Protein AF-A0A843EBS4-F1 (afdb_monomer_lite)

Sequence (281 aa):
MDRRIERSIDNTRERIDNTKERLDSRIDNTKERIDNTRERIDSRLDFEINPRERFNEIKNNSATYEYFERLKKDRTFFNNDEPFTKRLNNVSKDLNLNVSFSNKTTVSEETAQAIVLASGNLGLIYFTDWSNRMTYEQIEDAFPGLLNGLTHHEGIGFVMVKSEIYDTIVFSDDDVLYLDSEEYYGNHFLEKYGENIINKLKRTDSFDHIPDILVNSEYDIENDEVYAFEELIGSHGGAGGNQQYPFILYPNDWNLDEEIFGAENVYKFFMGEMEKSWNRK

Foldseek 3Di:
DDPVVVVVVVVVVVVVVVVVVVVVVVVVVVVVVVVVVVVLVVVVVVCPDDVLNVVVVQCPDPVNVVVLVVVLVDLVQPLFLDQNQVVSQVSCVVVVHPDHDDLDQPDAPVPWDWDWDFAFQKIFIATPSDPAQDAPNNCCSNGGCPLNVQQQDLFFLWKWAAHSRLGIWIGHNSKIASLVVRDIDPDPSCVQLDPCVSVVVVVLVPDRDGGRMMTGTDEDPVVLDHRGPDPDPDGDDHTTGPVRDDDDDDDPPADDPDDDDDPVSVVVRVVVRVVVVVVVD

pLDDT: mean 80.66, std 16.11, range [31.64, 98.5]

Structure (mmCIF, N/CA/C/O backbone):
data_AF-A0A843EBS4-F1
#
_entry.id   AF-A0A843EBS4-F1
#
loop_
_atom_site.group_PDB
_atom_site.id
_atom_site.type_symbol
_atom_site.label_atom_id
_atom_site.label_alt_id
_atom_site.label_comp_id
_atom_site.label_asym_id
_atom_site.label_entity_id
_atom_site.label_seq_id
_atom_site.pdbx_PDB_ins_code
_atom_site.Cartn_x
_atom_site.Cartn_y
_atom_site.Cartn_z
_atom_site.occupancy
_atom_site.B_iso_or_equiv
_atom_site.auth_seq_id
_atom_site.auth_comp_id
_atom_site.auth_asym_id
_atom_site.auth_atom_id
_atom_site.pdbx_PDB_model_num
ATOM 1 N N . MET A 1 1 ? 23.531 -67.223 24.787 1.00 56.91 1 MET A N 1
ATOM 2 C CA . MET A 1 1 ? 22.846 -66.118 24.089 1.00 56.91 1 MET A CA 1
ATOM 3 C C . MET A 1 1 ? 23.223 -64.842 24.826 1.00 56.91 1 MET A C 1
ATOM 5 O O . MET A 1 1 ? 23.246 -64.859 26.050 1.00 56.91 1 MET A O 1
ATOM 9 N N . ASP A 1 2 ? 23.746 -63.856 24.106 1.00 66.75 2 ASP A N 1
ATOM 10 C CA . ASP A 1 2 ? 24.675 -62.845 24.626 1.00 66.75 2 ASP A CA 1
ATOM 11 C C . ASP A 1 2 ? 23.933 -61.658 25.276 1.00 66.75 2 ASP A C 1
ATOM 13 O O . ASP A 1 2 ? 23.174 -60.965 24.600 1.00 66.75 2 ASP A O 1
ATOM 17 N N . ARG A 1 3 ? 24.159 -61.395 26.576 1.00 68.75 3 ARG A N 1
ATOM 18 C CA . ARG A 1 3 ? 23.486 -60.331 27.367 1.00 68.75 3 ARG A CA 1
ATOM 19 C C . ARG A 1 3 ? 23.620 -58.928 26.754 1.00 68.75 3 ARG A C 1
ATOM 21 O O . ARG A 1 3 ? 22.870 -58.019 27.106 1.00 68.75 3 ARG A O 1
ATOM 28 N N . ARG A 1 4 ? 24.592 -58.725 25.858 1.00 68.06 4 ARG A N 1
ATOM 29 C CA . ARG A 1 4 ? 24.751 -57.486 25.081 1.00 68.06 4 ARG A CA 1
ATOM 30 C C . ARG A 1 4 ? 23.663 -57.297 24.025 1.00 68.06 4 ARG A C 1
ATOM 32 O O . ARG A 1 4 ? 23.246 -56.164 23.805 1.00 68.06 4 ARG A O 1
ATOM 39 N N . ILE A 1 5 ? 23.203 -58.378 23.400 1.00 69.88 5 ILE A N 1
ATOM 40 C CA . ILE A 1 5 ? 22.160 -58.335 22.368 1.00 69.88 5 ILE A CA 1
ATOM 41 C C . ILE A 1 5 ? 20.808 -58.018 23.013 1.00 69.88 5 ILE A C 1
ATOM 43 O O . ILE A 1 5 ? 20.094 -57.155 22.514 1.00 69.88 5 ILE A O 1
ATOM 47 N N . GLU A 1 6 ? 20.501 -58.623 24.164 1.00 74.00 6 GLU A N 1
ATOM 48 C CA . GLU A 1 6 ? 19.266 -58.348 24.917 1.00 74.00 6 GLU A CA 1
ATOM 49 C C . GLU A 1 6 ? 19.168 -56.873 25.338 1.00 74.00 6 GLU A C 1
ATOM 51 O O . GLU A 1 6 ? 18.194 -56.210 24.995 1.00 74.00 6 GLU A O 1
ATOM 56 N N . ARG A 1 7 ? 20.227 -56.299 25.933 1.00 73.56 7 ARG A N 1
ATOM 57 C CA . ARG A 1 7 ? 20.255 -54.858 26.264 1.00 73.56 7 ARG A CA 1
ATOM 58 C C . ARG A 1 7 ? 20.106 -53.950 25.046 1.00 73.56 7 ARG A C 1
ATOM 60 O O . ARG A 1 7 ? 19.502 -52.888 25.140 1.00 73.56 7 ARG A O 1
ATOM 67 N N . SER A 1 8 ? 20.689 -54.332 23.911 1.00 72.81 8 SER A N 1
ATOM 68 C CA . SER A 1 8 ? 20.573 -53.548 22.680 1.00 72.81 8 SER A CA 1
ATOM 69 C C . SER A 1 8 ? 19.142 -53.549 22.143 1.00 72.81 8 SER A C 1
ATOM 71 O O . SER A 1 8 ? 18.689 -52.532 21.617 1.00 72.81 8 SER A O 1
ATOM 73 N N . ILE A 1 9 ? 18.433 -54.672 22.270 1.00 79.31 9 ILE A N 1
ATOM 74 C CA . ILE A 1 9 ? 17.027 -54.797 21.875 1.00 79.31 9 ILE A CA 1
ATOM 75 C C . ILE A 1 9 ? 16.139 -53.973 22.813 1.00 79.31 9 ILE A C 1
ATOM 77 O O . ILE A 1 9 ? 15.299 -53.221 22.321 1.00 79.31 9 ILE A O 1
ATOM 81 N N . ASP A 1 10 ? 16.365 -54.038 24.126 1.00 82.81 10 ASP A N 1
ATOM 82 C CA . ASP A 1 10 ? 15.578 -53.281 25.109 1.00 82.81 10 ASP A CA 1
ATOM 83 C C . ASP A 1 10 ? 15.746 -51.764 24.932 1.00 82.81 10 ASP A C 1
ATOM 85 O O . ASP A 1 10 ? 14.754 -51.047 24.820 1.00 82.81 10 ASP A O 1
ATOM 89 N N . ASN A 1 11 ? 16.980 -51.284 24.744 1.00 77.38 11 ASN A N 1
ATOM 90 C CA . ASN A 1 11 ? 17.245 -49.868 24.454 1.00 77.38 11 ASN A CA 1
ATOM 91 C C . ASN A 1 11 ? 16.600 -49.404 23.136 1.00 77.38 11 ASN A C 1
ATOM 93 O O . ASN A 1 11 ? 16.239 -48.237 22.979 1.00 77.38 11 ASN A O 1
ATOM 97 N N . THR A 1 12 ? 16.492 -50.299 22.150 1.00 80.31 12 THR A N 1
ATOM 98 C CA . THR A 1 12 ? 15.855 -49.979 20.865 1.00 80.31 12 THR A CA 1
ATOM 99 C C . THR A 1 12 ? 14.339 -49.891 21.020 1.00 80.31 12 THR A C 1
ATOM 101 O O . THR A 1 12 ? 13.730 -48.988 20.452 1.00 80.31 12 THR A O 1
ATOM 104 N N . ARG A 1 13 ? 13.730 -50.776 21.819 1.00 82.62 13 ARG A N 1
ATOM 105 C CA . ARG A 1 13 ? 12.297 -50.726 22.144 1.00 82.62 13 ARG A CA 1
ATOM 106 C C . ARG A 1 13 ? 11.940 -49.449 22.893 1.00 82.62 13 ARG A C 1
ATOM 108 O O . ARG A 1 13 ? 11.065 -48.725 22.441 1.00 82.62 13 ARG A O 1
ATOM 115 N N . GLU A 1 14 ? 12.712 -49.103 23.919 1.00 83.94 14 GLU A N 1
ATOM 116 C CA . GLU A 1 14 ? 12.513 -47.872 24.690 1.00 83.94 14 GLU A CA 1
ATOM 117 C C . GLU A 1 14 ? 12.596 -46.616 23.803 1.00 83.94 14 GLU A C 1
ATOM 119 O O . GLU A 1 14 ? 11.806 -45.683 23.940 1.00 83.94 14 GLU A O 1
ATOM 124 N N . ARG A 1 15 ? 13.514 -46.584 22.827 1.00 77.06 15 ARG A N 1
ATOM 125 C CA . ARG A 1 15 ? 13.592 -45.484 21.850 1.00 77.06 15 ARG A CA 1
ATOM 126 C C . ARG A 1 15 ? 12.377 -45.416 20.929 1.00 77.06 15 ARG A C 1
ATOM 128 O O . ARG A 1 15 ? 11.939 -44.315 20.598 1.00 77.06 15 ARG A O 1
ATOM 135 N N . ILE A 1 16 ? 11.858 -46.561 20.493 1.00 81.69 16 ILE A N 1
ATOM 136 C CA . ILE A 1 16 ? 10.665 -46.627 19.642 1.00 81.69 16 ILE A CA 1
ATOM 137 C C . ILE A 1 16 ? 9.438 -46.147 20.419 1.00 81.69 16 ILE A C 1
ATOM 139 O O . ILE A 1 16 ? 8.678 -45.342 19.886 1.00 81.69 16 ILE A O 1
ATOM 143 N N . ASP A 1 17 ? 9.285 -46.572 21.671 1.00 84.56 17 ASP A N 1
ATOM 144 C CA . ASP A 1 17 ? 8.152 -46.194 22.519 1.00 84.56 17 ASP A CA 1
ATOM 145 C C . ASP A 1 17 ? 8.169 -44.688 22.824 1.00 84.56 17 ASP A C 1
ATOM 147 O O . ASP A 1 17 ? 7.191 -43.996 22.551 1.00 84.56 17 ASP A O 1
ATOM 151 N N . ASN A 1 18 ? 9.330 -44.133 23.193 1.00 77.75 18 ASN A N 1
ATOM 152 C CA . ASN A 1 18 ? 9.505 -42.683 23.353 1.00 77.75 18 ASN A CA 1
ATOM 153 C C . ASN A 1 18 ? 9.218 -41.892 22.062 1.00 77.75 18 ASN A C 1
ATOM 155 O O . ASN A 1 18 ? 8.765 -40.748 22.098 1.00 77.75 18 ASN A O 1
ATOM 159 N N . THR A 1 19 ? 9.520 -42.470 20.895 1.00 76.44 19 THR A N 1
ATOM 160 C CA . THR A 1 19 ? 9.252 -41.818 19.604 1.00 76.44 19 THR A CA 1
ATOM 161 C C . THR A 1 19 ? 7.760 -41.829 19.284 1.00 76.44 19 THR A C 1
ATOM 163 O O . THR A 1 19 ? 7.250 -40.834 18.771 1.00 76.44 19 THR A O 1
ATOM 166 N N . LYS A 1 20 ? 7.053 -42.915 19.618 1.00 79.19 20 LYS A N 1
ATOM 167 C CA . LYS A 1 20 ? 5.596 -43.007 19.480 1.00 79.19 20 LYS A CA 1
ATOM 168 C C . LYS A 1 20 ? 4.883 -42.015 20.391 1.00 79.19 20 LYS A C 1
ATOM 170 O O . LYS A 1 20 ? 4.102 -41.230 19.881 1.00 79.19 20 LYS A O 1
ATOM 175 N N . GLU A 1 21 ? 5.250 -41.930 21.669 1.00 78.50 21 GLU A N 1
ATOM 176 C CA . GLU A 1 21 ? 4.658 -40.953 22.599 1.00 78.50 21 GLU A CA 1
ATOM 177 C C . GLU A 1 21 ? 4.842 -39.499 22.125 1.00 78.50 21 GLU A C 1
ATOM 179 O O . GLU A 1 21 ? 3.937 -38.665 22.219 1.00 78.50 21 GLU A O 1
ATOM 184 N N . ARG A 1 22 ? 6.001 -39.177 21.534 1.00 72.88 22 ARG A N 1
ATOM 185 C CA . ARG A 1 22 ? 6.250 -37.856 20.929 1.00 72.88 22 ARG A CA 1
ATOM 186 C C . ARG A 1 22 ? 5.421 -37.597 19.672 1.00 72.88 22 ARG A C 1
ATOM 188 O O . ARG A 1 22 ? 5.094 -36.448 19.388 1.00 72.88 22 ARG A O 1
ATOM 195 N N . LEU A 1 23 ? 5.134 -38.630 18.887 1.00 69.25 23 LEU A N 1
ATOM 196 C CA . LEU A 1 23 ? 4.276 -38.526 17.708 1.00 69.25 23 LEU A CA 1
ATOM 197 C C . LEU A 1 23 ? 2.809 -38.385 18.112 1.00 69.25 23 LEU A C 1
ATOM 199 O O . LEU A 1 23 ? 2.136 -37.508 17.582 1.00 69.25 23 LEU A O 1
ATOM 203 N N . ASP A 1 24 ? 2.355 -39.168 19.085 1.00 77.12 24 ASP A N 1
ATOM 204 C CA . ASP A 1 24 ? 0.984 -39.130 19.592 1.00 77.12 24 ASP A CA 1
ATOM 205 C C . ASP A 1 24 ? 0.680 -37.771 20.235 1.00 77.12 24 ASP A C 1
ATOM 207 O O . ASP A 1 24 ? -0.281 -37.116 19.848 1.00 77.12 24 ASP A O 1
ATOM 211 N N . SER A 1 25 ? 1.579 -37.246 21.074 1.00 67.44 25 SER A N 1
ATOM 212 C CA . SER A 1 25 ? 1.432 -35.891 21.639 1.00 67.44 25 SER A CA 1
ATOM 213 C C . SER A 1 25 ? 1.440 -34.778 20.580 1.00 67.44 25 SER A C 1
ATOM 215 O O . SER A 1 25 ? 0.723 -33.788 20.707 1.00 67.44 25 SER A O 1
ATOM 217 N N . ARG A 1 26 ? 2.212 -34.924 19.492 1.00 62.19 26 ARG A N 1
ATOM 218 C CA . ARG A 1 26 ? 2.166 -33.990 18.351 1.00 62.19 26 ARG A CA 1
ATOM 219 C C . ARG A 1 26 ? 0.851 -34.076 17.585 1.00 62.19 26 ARG A C 1
ATOM 221 O O . ARG A 1 26 ? 0.344 -33.042 17.151 1.00 62.19 26 ARG A O 1
ATOM 228 N N . ILE A 1 27 ? 0.317 -35.279 17.398 1.00 71.62 27 ILE A N 1
ATOM 229 C CA . ILE A 1 27 ? -0.972 -35.503 16.741 1.00 71.62 27 ILE A CA 1
ATOM 230 C C . ILE A 1 27 ? -2.096 -34.921 17.595 1.00 71.62 27 ILE A C 1
ATOM 232 O O . ILE A 1 27 ? -2.946 -34.227 17.044 1.00 71.62 27 ILE A O 1
ATOM 236 N N . ASP A 1 28 ? -2.071 -35.127 18.908 1.00 67.44 28 ASP A N 1
ATOM 237 C CA . ASP A 1 28 ? -3.087 -34.603 19.821 1.00 67.44 28 ASP A CA 1
ATOM 238 C C . ASP A 1 28 ? -3.056 -33.073 19.875 1.00 67.44 28 ASP A C 1
ATOM 240 O O . ASP A 1 28 ? -4.093 -32.451 19.670 1.00 67.44 28 ASP A O 1
ATOM 244 N N . ASN A 1 29 ? -1.875 -32.451 19.964 1.00 55.53 29 ASN A N 1
ATOM 245 C CA . ASN A 1 29 ? -1.748 -30.989 19.871 1.00 55.53 29 ASN A CA 1
ATOM 246 C C . ASN A 1 29 ? -2.226 -30.438 18.515 1.00 55.53 29 ASN A C 1
ATOM 248 O O . ASN A 1 29 ? -2.750 -29.329 18.425 1.00 55.53 29 ASN A O 1
ATOM 252 N N . THR A 1 30 ? -2.023 -31.193 17.432 1.00 56.31 30 THR A N 1
ATOM 253 C CA . THR A 1 30 ? -2.486 -30.794 16.095 1.00 56.31 30 THR A CA 1
ATOM 254 C C . THR A 1 30 ? -4.001 -30.938 15.977 1.00 56.31 30 THR A C 1
ATOM 256 O O . THR A 1 30 ? -4.643 -30.062 15.407 1.00 56.31 30 THR A O 1
ATOM 259 N N . LYS A 1 31 ? -4.585 -32.001 16.540 1.00 60.06 31 LYS A N 1
ATOM 260 C CA . LYS A 1 31 ? -6.038 -32.195 16.603 1.00 60.06 31 LYS A CA 1
ATOM 261 C C . LYS A 1 31 ? -6.700 -31.133 17.463 1.00 60.06 31 LYS A C 1
ATOM 263 O O . LYS A 1 31 ? -7.634 -30.519 16.987 1.00 60.06 31 LYS A O 1
ATOM 268 N N . GLU A 1 32 ? -6.161 -30.838 18.641 1.00 58.47 32 GLU A N 1
ATOM 269 C CA . GLU A 1 32 ? -6.662 -29.771 19.512 1.00 58.47 32 GLU A CA 1
ATOM 270 C C . GLU A 1 32 ? -6.619 -28.412 18.802 1.00 58.47 32 GLU A C 1
ATOM 272 O O . GLU A 1 32 ? -7.581 -27.651 18.848 1.00 58.47 32 GLU A O 1
ATOM 277 N N . ARG A 1 33 ? -5.544 -28.117 18.059 1.00 51.97 33 ARG A N 1
ATOM 278 C CA . ARG A 1 33 ? -5.481 -26.924 17.201 1.00 51.97 33 ARG A CA 1
ATOM 279 C C . ARG A 1 33 ? -6.554 -26.931 16.116 1.00 51.97 33 ARG A C 1
ATOM 281 O O . ARG A 1 33 ? -7.217 -25.919 15.945 1.00 51.97 33 ARG A O 1
ATOM 288 N N . ILE A 1 34 ? -6.739 -28.046 15.410 1.00 49.91 34 ILE A N 1
ATOM 289 C CA . ILE A 1 34 ? -7.747 -28.179 14.348 1.00 49.91 34 ILE A CA 1
ATOM 290 C C . ILE A 1 34 ? -9.167 -28.073 14.906 1.00 49.91 34 ILE A C 1
ATOM 292 O O . ILE A 1 34 ? -10.000 -27.422 14.286 1.00 49.91 34 ILE A O 1
ATOM 296 N N . ASP A 1 35 ? -9.445 -28.686 16.052 1.00 50.62 35 ASP A N 1
ATOM 297 C CA . ASP A 1 35 ? -10.754 -28.676 16.698 1.00 50.62 35 ASP A CA 1
ATOM 298 C C . ASP A 1 35 ? -11.066 -27.273 17.235 1.00 50.62 35 ASP A C 1
ATOM 300 O O . ASP A 1 35 ? -12.142 -26.753 16.962 1.00 50.62 35 ASP A O 1
ATOM 304 N N . ASN A 1 36 ? -10.084 -26.581 17.826 1.00 48.03 36 ASN A N 1
ATOM 305 C CA . ASN A 1 36 ? -10.209 -25.165 18.184 1.00 48.03 36 ASN A CA 1
ATOM 306 C C . ASN A 1 36 ? -10.415 -24.268 16.951 1.00 48.03 36 ASN A C 1
ATOM 308 O O . ASN A 1 36 ? -11.205 -23.326 16.992 1.00 48.03 36 ASN A O 1
ATOM 312 N N . THR A 1 37 ? -9.728 -24.534 15.835 1.00 42.97 37 THR A N 1
ATOM 313 C CA . THR A 1 37 ? -9.960 -23.816 14.572 1.00 42.97 37 THR A CA 1
ATOM 314 C C . THR A 1 37 ? -11.354 -24.110 14.014 1.00 42.97 37 THR A C 1
ATOM 316 O O . THR A 1 37 ? -12.010 -23.191 13.537 1.00 42.97 37 THR A O 1
ATOM 319 N N . ARG A 1 38 ? -11.841 -25.352 14.099 1.00 39.97 38 ARG A N 1
ATOM 320 C CA . ARG A 1 38 ? -13.182 -25.751 13.646 1.00 39.97 38 ARG A CA 1
ATOM 321 C C . ARG A 1 38 ? -14.287 -25.141 14.493 1.00 39.97 38 ARG A C 1
ATOM 323 O O . ARG A 1 38 ? -15.196 -24.569 13.915 1.00 39.97 38 ARG A O 1
ATOM 330 N N . GLU A 1 39 ? -14.182 -25.171 15.819 1.00 43.81 39 GLU A N 1
ATOM 331 C CA . GLU A 1 39 ? -15.142 -24.500 16.705 1.00 43.81 39 GLU A CA 1
ATOM 332 C C . GLU A 1 39 ? -15.164 -22.982 16.455 1.00 43.81 39 GLU A C 1
ATOM 334 O O . GLU A 1 39 ? -16.233 -22.370 16.414 1.00 43.81 39 GLU A O 1
ATOM 339 N N . ARG A 1 40 ? -13.998 -22.369 16.188 1.00 44.09 40 ARG A N 1
ATOM 340 C CA . ARG A 1 40 ? -13.914 -20.959 15.766 1.00 44.09 40 ARG A CA 1
ATOM 341 C C . ARG A 1 40 ? -14.590 -20.720 14.414 1.00 44.09 40 ARG A C 1
ATOM 343 O O . ARG A 1 40 ? -15.325 -19.745 14.292 1.00 44.09 40 ARG A O 1
ATOM 350 N N . ILE A 1 41 ? -14.388 -21.588 13.423 1.00 38.28 41 ILE A N 1
ATOM 351 C CA . ILE A 1 41 ?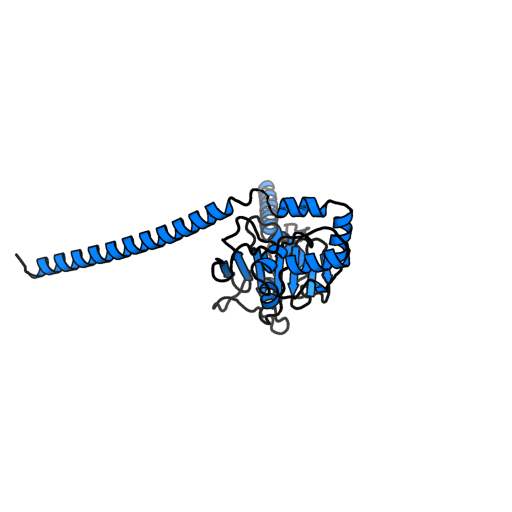 -15.037 -21.496 12.103 1.00 38.28 41 ILE A CA 1
ATOM 352 C C . ILE A 1 41 ? -16.557 -21.681 12.217 1.00 38.28 41 ILE A C 1
ATOM 354 O O . ILE A 1 41 ? -17.301 -20.877 11.662 1.00 38.28 41 ILE A O 1
ATOM 358 N N . ASP A 1 42 ? -17.021 -22.669 12.982 1.00 34.22 42 ASP A N 1
ATOM 359 C CA . ASP A 1 42 ? -18.447 -22.945 13.182 1.00 34.22 42 ASP A CA 1
ATOM 360 C C . ASP A 1 42 ? -19.145 -21.790 13.914 1.00 34.22 42 ASP A C 1
ATOM 362 O O . ASP A 1 42 ? -20.264 -21.429 13.561 1.00 34.22 42 ASP A O 1
ATOM 366 N N . SER A 1 43 ? -18.461 -21.118 14.849 1.00 39.25 43 SER A N 1
ATOM 367 C CA . SER A 1 43 ? -18.973 -19.890 15.482 1.00 39.25 43 SER A CA 1
ATOM 368 C C . SER A 1 43 ? -18.948 -18.648 14.571 1.00 39.25 43 SER A C 1
ATOM 370 O O . SER A 1 43 ? -19.657 -17.676 14.832 1.00 39.25 43 SER A O 1
ATOM 372 N N . ARG A 1 44 ? -18.146 -18.661 13.494 1.00 43.47 44 ARG A N 1
ATOM 373 C CA . ARG A 1 44 ? -18.049 -17.586 12.485 1.00 43.47 44 ARG A CA 1
ATOM 374 C C . ARG A 1 44 ? -19.026 -17.749 11.322 1.00 43.47 44 ARG A C 1
ATOM 376 O O . ARG A 1 44 ? -19.251 -16.782 10.597 1.00 43.47 44 ARG A O 1
ATOM 383 N N . LEU A 1 45 ? -19.634 -18.922 11.155 1.00 31.64 45 LEU A N 1
ATOM 384 C CA . LEU A 1 45 ? -20.678 -19.165 10.152 1.00 31.64 45 LEU A CA 1
ATOM 385 C C . LEU A 1 45 ? -21.998 -18.416 10.444 1.00 31.64 45 LEU A C 1
ATOM 387 O O . LEU A 1 45 ? -22.850 -18.352 9.566 1.00 31.64 45 LEU A O 1
ATOM 391 N N . ASP A 1 46 ? -22.128 -17.755 11.602 1.00 33.03 46 ASP A N 1
ATOM 392 C CA . ASP A 1 46 ? -23.236 -16.833 11.920 1.00 33.03 46 ASP A CA 1
ATOM 393 C C . ASP A 1 46 ? -23.140 -15.455 11.212 1.00 33.03 46 ASP A C 1
ATOM 395 O O . ASP A 1 46 ? -24.010 -14.597 11.385 1.00 33.03 46 ASP A O 1
ATOM 399 N N . PHE A 1 47 ? -22.121 -15.210 10.377 1.00 40.69 47 PHE A N 1
ATOM 400 C CA . PHE A 1 47 ? -22.053 -14.035 9.494 1.00 40.69 47 PHE A CA 1
ATOM 401 C C . PHE A 1 47 ? -22.782 -14.284 8.162 1.00 40.69 47 PHE A C 1
ATOM 403 O O . PHE A 1 47 ? -22.199 -14.182 7.086 1.00 40.69 47 PHE A O 1
ATOM 410 N N . GLU A 1 48 ? -24.085 -14.567 8.212 1.00 32.94 48 GLU A N 1
ATOM 411 C CA . GLU A 1 48 ? -24.924 -14.734 7.008 1.00 32.94 48 GLU A CA 1
ATOM 412 C C . GLU A 1 48 ? -25.240 -13.408 6.272 1.00 32.94 48 GLU A C 1
ATOM 414 O O . GLU A 1 48 ? -26.058 -13.369 5.357 1.00 32.94 48 GLU A O 1
ATOM 419 N N . ILE A 1 49 ? -24.563 -12.309 6.623 1.00 36.56 49 ILE A N 1
ATOM 420 C CA . ILE A 1 49 ? -24.487 -11.086 5.814 1.00 36.56 49 ILE A CA 1
ATOM 421 C C . ILE A 1 49 ? -23.043 -10.601 5.880 1.00 36.56 49 ILE A C 1
ATOM 423 O O . ILE A 1 49 ? -22.559 -10.239 6.956 1.00 36.56 49 ILE A O 1
ATOM 427 N N . ASN A 1 50 ? -22.361 -10.576 4.734 1.00 48.28 50 ASN A N 1
ATOM 428 C CA . ASN A 1 50 ? -21.027 -10.006 4.620 1.00 48.28 50 ASN A CA 1
ATOM 429 C C . ASN A 1 50 ? -21.092 -8.547 5.116 1.00 48.28 50 ASN A C 1
ATOM 431 O O . ASN A 1 50 ? -21.818 -7.746 4.518 1.00 48.28 50 ASN A O 1
ATOM 435 N N . PRO A 1 51 ? -20.373 -8.164 6.191 1.00 52.44 51 PRO A N 1
ATOM 436 C CA . PRO A 1 51 ? -20.374 -6.789 6.686 1.00 52.44 51 PRO A CA 1
ATOM 437 C C . PRO A 1 51 ? -20.109 -5.779 5.567 1.00 52.44 51 PRO A C 1
ATOM 439 O O . PRO A 1 51 ? -20.719 -4.716 5.556 1.00 52.44 51 PRO A O 1
ATOM 442 N N . ARG A 1 52 ? -19.297 -6.172 4.577 1.00 50.50 52 ARG A N 1
ATOM 443 C CA . ARG A 1 52 ? -18.993 -5.431 3.352 1.00 50.50 52 ARG A CA 1
ATOM 444 C C . ARG A 1 52 ? -20.220 -5.155 2.477 1.00 50.50 52 ARG A C 1
ATOM 446 O O . ARG A 1 52 ? -20.394 -4.041 1.999 1.00 50.50 52 ARG A O 1
ATOM 453 N N . GLU A 1 53 ? -21.096 -6.140 2.281 1.00 51.00 53 GLU A N 1
ATOM 454 C CA . GLU A 1 53 ? -22.325 -5.986 1.485 1.00 51.00 53 GLU A CA 1
ATOM 455 C C . GLU A 1 53 ? -23.302 -5.036 2.171 1.00 51.00 53 GLU A C 1
ATOM 457 O O . GLU A 1 53 ? -23.788 -4.093 1.549 1.00 51.00 53 GLU A O 1
ATOM 462 N N . ARG A 1 54 ? -23.497 -5.202 3.483 1.00 55.22 54 ARG A N 1
ATOM 463 C CA . ARG A 1 54 ? -24.327 -4.288 4.277 1.00 55.22 54 ARG A CA 1
ATOM 464 C C . ARG A 1 54 ? -23.752 -2.869 4.300 1.00 55.22 54 ARG A C 1
ATOM 466 O O . ARG A 1 54 ? -24.506 -1.901 4.254 1.00 55.22 54 ARG A O 1
ATOM 473 N N . PHE A 1 55 ? -22.428 -2.730 4.357 1.00 58.97 55 PHE A N 1
ATOM 474 C CA . PHE A 1 55 ? -21.758 -1.430 4.306 1.00 58.97 55 PHE A CA 1
ATOM 475 C C . PHE A 1 55 ? -21.951 -0.746 2.947 1.00 58.97 55 PHE A C 1
ATOM 477 O O . PHE A 1 55 ? -22.283 0.438 2.891 1.00 58.97 55 PHE A O 1
ATOM 484 N N . ASN A 1 56 ? -21.832 -1.501 1.855 1.00 58.38 56 ASN A N 1
ATOM 485 C CA . ASN A 1 56 ? -22.060 -1.007 0.498 1.00 58.38 56 ASN A CA 1
ATOM 486 C C . ASN A 1 56 ? -23.524 -0.610 0.254 1.00 58.38 56 ASN A C 1
ATOM 488 O O . ASN A 1 56 ? -23.785 0.423 -0.363 1.00 58.38 56 ASN A O 1
ATOM 492 N N . GLU A 1 57 ? -24.488 -1.363 0.788 1.00 58.84 57 GLU A N 1
ATOM 493 C CA . GLU A 1 57 ? -25.903 -0.972 0.770 1.00 58.84 57 GLU A CA 1
ATOM 494 C C . GLU A 1 57 ? -26.144 0.356 1.502 1.00 58.84 57 GLU A C 1
ATOM 496 O O . GLU A 1 57 ? -26.870 1.218 1.002 1.00 58.84 57 GLU A O 1
ATOM 501 N N . ILE A 1 58 ? -25.496 0.559 2.655 1.00 62.66 58 ILE A N 1
ATOM 502 C CA . ILE A 1 58 ? -25.578 1.813 3.416 1.00 62.66 58 ILE A CA 1
ATOM 503 C C . ILE A 1 58 ? -24.923 2.963 2.635 1.00 62.66 58 ILE A C 1
ATOM 505 O O . ILE A 1 58 ? -25.512 4.041 2.543 1.00 62.66 58 ILE A O 1
ATOM 509 N N . LYS A 1 59 ? -23.748 2.749 2.031 1.00 62.03 59 LYS A N 1
ATOM 510 C CA . LYS A 1 59 ? -22.996 3.756 1.256 1.00 62.03 59 LYS A CA 1
ATOM 511 C C . LYS A 1 59 ? -23.768 4.290 0.048 1.00 62.03 59 LYS A C 1
ATOM 513 O O . LYS A 1 59 ? -23.664 5.472 -0.263 1.00 62.03 59 LYS A O 1
ATOM 518 N N . ASN A 1 60 ? -24.576 3.449 -0.595 1.00 61.84 60 ASN A N 1
ATOM 519 C CA . ASN A 1 60 ? -25.295 3.801 -1.822 1.00 61.84 60 ASN A CA 1
ATOM 520 C C . ASN A 1 60 ? -26.596 4.598 -1.604 1.00 61.84 60 ASN A C 1
ATOM 522 O O . ASN A 1 60 ? -27.225 5.025 -2.574 1.00 61.84 60 ASN A O 1
ATOM 526 N N . ASN A 1 61 ? -27.020 4.830 -0.359 1.00 69.50 61 ASN A N 1
ATOM 527 C CA . ASN A 1 61 ? -28.125 5.744 -0.067 1.00 69.50 61 ASN A CA 1
ATOM 528 C C . ASN A 1 61 ? -27.629 7.204 -0.115 1.00 69.50 61 ASN A C 1
ATOM 530 O O . ASN A 1 61 ? -26.586 7.535 0.437 1.00 69.50 61 ASN A O 1
ATOM 534 N N . SER A 1 62 ? -28.371 8.096 -0.782 1.00 63.91 62 SER A N 1
ATOM 535 C CA . SER A 1 62 ? -27.941 9.474 -1.069 1.00 63.91 62 SER A CA 1
ATOM 536 C C . SER A 1 62 ? -27.572 10.292 0.173 1.00 63.91 62 SER A C 1
ATOM 538 O O . SER A 1 62 ? -26.643 11.092 0.119 1.00 63.91 62 SER A O 1
ATOM 540 N N . ALA A 1 63 ? -28.272 10.091 1.294 1.00 64.62 63 ALA A N 1
ATOM 541 C CA . ALA A 1 63 ? -27.970 10.792 2.544 1.00 64.62 63 ALA A CA 1
ATOM 542 C C . ALA A 1 63 ? -26.656 10.300 3.179 1.00 64.62 63 ALA A C 1
ATOM 544 O O . ALA A 1 63 ? -25.917 11.077 3.780 1.00 64.62 63 ALA A O 1
ATOM 545 N N . THR A 1 64 ? -26.346 9.015 3.024 1.00 65.94 64 THR A N 1
ATOM 546 C CA . THR A 1 64 ? -25.104 8.396 3.499 1.00 65.94 64 THR A CA 1
ATOM 547 C C . THR A 1 64 ? -23.943 8.580 2.525 1.00 65.94 64 THR A C 1
ATOM 549 O O . THR A 1 64 ? -22.796 8.615 2.954 1.00 65.94 64 THR A O 1
ATOM 552 N N . TYR A 1 65 ? -24.203 8.785 1.236 1.00 68.94 65 TYR A N 1
ATOM 553 C CA . TYR A 1 65 ? -23.170 9.156 0.271 1.00 68.94 65 TYR A CA 1
ATOM 554 C C . TYR A 1 65 ? -22.533 10.510 0.624 1.00 68.94 65 TYR A C 1
ATOM 556 O O . TYR A 1 65 ? -21.318 10.597 0.774 1.00 68.94 65 TYR A O 1
ATOM 564 N N . GLU A 1 66 ? -23.342 11.556 0.854 1.00 68.19 66 GLU A N 1
ATOM 565 C CA . GLU A 1 66 ? -22.829 12.871 1.283 1.00 68.19 66 GLU A CA 1
ATOM 566 C C . GLU A 1 66 ? -22.066 12.801 2.614 1.00 68.19 66 GLU A C 1
ATOM 568 O O . GLU A 1 66 ? -21.120 13.557 2.841 1.00 68.19 66 GLU A O 1
ATOM 573 N N . TYR A 1 67 ? -22.465 11.878 3.487 1.00 72.25 67 TYR A N 1
ATOM 574 C CA . TYR A 1 67 ? -21.767 11.576 4.729 1.00 72.25 67 TYR A CA 1
ATOM 575 C C . TYR A 1 67 ? -20.366 11.002 4.482 1.00 72.25 67 TYR A C 1
ATOM 577 O O . TYR A 1 67 ? -19.392 11.545 5.005 1.00 72.25 67 TYR A O 1
ATOM 585 N N . PHE A 1 68 ? -20.237 9.962 3.653 1.00 74.56 68 PHE A N 1
ATOM 586 C CA . PHE A 1 68 ? -18.936 9.365 3.337 1.00 74.56 68 PHE A CA 1
ATOM 587 C C . PHE A 1 68 ? -18.023 10.330 2.572 1.00 74.56 68 PHE A C 1
ATOM 589 O O . PHE A 1 68 ? -16.828 10.384 2.846 1.00 74.56 68 PHE A O 1
ATOM 596 N N . GLU A 1 69 ? -18.575 11.170 1.696 1.00 75.19 69 GLU A N 1
ATOM 597 C CA . GLU A 1 69 ? -17.810 12.218 1.009 1.00 75.19 69 GLU A CA 1
ATOM 598 C C . GLU A 1 69 ? -17.284 13.305 1.958 1.00 75.19 69 GLU A C 1
ATOM 600 O O . GLU A 1 69 ? -16.233 13.899 1.710 1.00 75.19 69 GLU A O 1
ATOM 605 N N . ARG A 1 70 ? -17.986 13.579 3.065 1.00 73.50 70 ARG A N 1
ATOM 606 C CA . ARG A 1 70 ? -17.470 14.452 4.130 1.00 73.50 70 ARG A CA 1
ATOM 607 C C . ARG A 1 70 ? -16.410 13.752 4.970 1.00 73.50 70 ARG A C 1
ATOM 609 O O . ARG A 1 70 ? -15.388 14.372 5.239 1.00 73.50 70 ARG A O 1
ATOM 616 N N . LEU A 1 71 ? -16.617 12.482 5.326 1.00 75.38 71 LEU A N 1
ATOM 617 C CA . LEU A 1 71 ? -15.627 11.676 6.051 1.00 75.38 71 LEU A CA 1
ATOM 618 C C . LEU A 1 71 ? -14.301 11.563 5.296 1.00 75.38 71 LEU A C 1
ATOM 620 O O . LEU A 1 71 ? -13.249 11.701 5.907 1.00 75.38 71 LEU A O 1
ATOM 624 N N . LYS A 1 72 ? -14.339 11.392 3.968 1.00 74.69 72 LYS A N 1
ATOM 625 C CA . LYS A 1 72 ? -13.146 11.411 3.101 1.00 74.69 72 LYS A CA 1
ATOM 626 C C . LYS A 1 72 ? -12.286 12.665 3.265 1.00 74.69 72 LYS A C 1
ATOM 628 O O . LYS A 1 72 ? -11.074 12.604 3.082 1.00 74.69 72 LYS A O 1
ATOM 633 N N . LYS A 1 73 ? -12.916 13.788 3.619 1.00 71.94 73 LYS A N 1
ATOM 634 C CA . LYS A 1 73 ? -12.280 15.103 3.774 1.00 71.94 73 LYS A CA 1
ATOM 635 C C . LYS A 1 73 ? -11.918 15.430 5.222 1.00 71.94 73 LYS A C 1
ATOM 637 O O . LYS A 1 73 ? -11.193 16.399 5.449 1.00 71.94 73 LYS A O 1
ATOM 642 N N . ASP A 1 74 ? -12.433 14.671 6.187 1.00 70.25 74 ASP A N 1
ATOM 643 C CA . ASP A 1 74 ? -12.172 14.884 7.606 1.00 70.25 74 ASP A CA 1
ATOM 644 C C . ASP A 1 74 ? -10.919 14.119 8.042 1.00 70.25 74 ASP A C 1
ATOM 646 O O . ASP A 1 74 ? -10.909 12.897 8.177 1.00 70.25 74 ASP A O 1
ATOM 650 N N . ARG A 1 75 ? -9.845 14.878 8.272 1.00 61.91 75 ARG A N 1
ATOM 651 C CA . ARG A 1 75 ? -8.517 14.364 8.629 1.00 61.91 75 ARG A CA 1
ATOM 652 C C . ARG A 1 75 ? -8.446 13.798 10.046 1.00 61.91 75 ARG A C 1
ATOM 654 O O . ARG A 1 75 ? -7.486 13.113 10.365 1.00 61.91 75 ARG A O 1
ATOM 661 N N . THR A 1 76 ? -9.436 14.077 10.894 1.00 64.44 76 THR A N 1
ATOM 662 C CA . THR A 1 76 ? -9.421 13.665 12.310 1.00 64.44 76 THR A CA 1
ATOM 663 C C . THR A 1 76 ? -9.699 12.174 12.520 1.00 64.44 76 THR A C 1
ATOM 665 O O . THR A 1 76 ? -9.659 11.690 13.652 1.00 64.44 76 THR A O 1
ATOM 668 N N . PHE A 1 77 ? -9.989 11.438 11.441 1.00 64.19 77 PHE A N 1
ATOM 669 C CA . PHE A 1 77 ? -10.249 10.003 11.499 1.00 64.19 77 PHE A CA 1
ATOM 670 C C . PHE A 1 77 ? -8.998 9.151 11.609 1.00 64.19 77 PHE A C 1
ATOM 672 O O . PHE A 1 77 ? -9.066 8.082 12.214 1.00 64.19 77 PHE A O 1
ATOM 679 N N . PHE A 1 78 ? -7.883 9.599 11.046 1.00 74.88 78 PHE A N 1
ATOM 680 C CA . PHE A 1 78 ? -6.629 8.861 11.103 1.00 74.88 78 PHE A CA 1
ATOM 681 C C . PHE A 1 78 ? -5.898 9.165 12.417 1.00 74.88 78 PHE A C 1
ATOM 683 O O . PHE A 1 78 ? -6.158 10.186 13.052 1.00 74.88 78 PHE A O 1
ATOM 690 N N . ASN A 1 79 ? -5.034 8.244 12.847 1.00 68.75 79 ASN A N 1
ATOM 691 C CA . ASN A 1 79 ? -4.191 8.383 14.044 1.00 68.75 79 ASN A CA 1
ATOM 692 C C . ASN A 1 79 ? -4.983 8.550 15.344 1.00 68.75 79 ASN A C 1
ATOM 694 O O . ASN A 1 79 ? -4.824 9.494 16.117 1.00 68.75 79 ASN A O 1
ATOM 698 N N . ASN A 1 80 ? -5.887 7.600 15.569 1.00 75.31 80 ASN A N 1
ATOM 699 C CA . ASN A 1 80 ? -6.722 7.550 16.754 1.00 75.31 80 ASN A CA 1
ATOM 700 C C . ASN A 1 80 ? -6.830 6.099 17.230 1.00 75.31 80 ASN A C 1
ATOM 702 O O . ASN A 1 80 ? -7.126 5.209 16.440 1.00 75.31 80 ASN A O 1
ATOM 706 N N . ASP A 1 81 ? -6.611 5.887 18.525 1.00 81.31 81 ASP A N 1
ATOM 707 C CA . ASP A 1 81 ? -6.653 4.562 19.151 1.00 81.31 81 ASP A CA 1
ATOM 708 C C . ASP A 1 81 ? -8.088 4.126 19.512 1.00 81.31 81 ASP A C 1
ATOM 710 O O . ASP A 1 81 ? -8.306 3.070 20.103 1.00 81.31 81 ASP A O 1
ATOM 714 N N . GLU A 1 82 ? 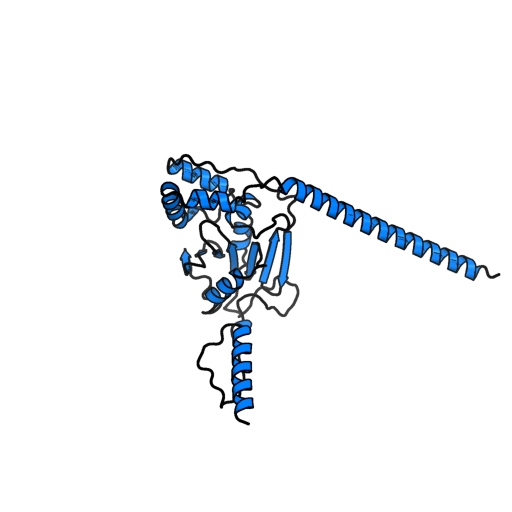-9.100 4.943 19.210 1.00 81.94 82 GLU A N 1
ATOM 715 C CA . GLU A 1 82 ? -10.500 4.567 19.361 1.00 81.94 82 GLU A CA 1
ATOM 716 C C . GLU A 1 82 ? -10.980 3.688 18.192 1.00 81.94 82 GLU A C 1
ATOM 718 O O . GLU A 1 82 ? -10.710 4.008 17.031 1.00 81.94 82 GLU A O 1
ATOM 723 N N . PRO A 1 83 ? -11.802 2.653 18.466 1.00 82.25 83 PRO A N 1
ATOM 724 C CA . PRO A 1 83 ? -12.410 1.826 17.427 1.00 82.25 83 PRO A CA 1
ATOM 725 C C . PRO A 1 83 ? -13.109 2.653 16.344 1.00 82.25 83 PRO A C 1
ATOM 727 O O . PRO A 1 83 ? -13.857 3.598 16.640 1.00 82.25 83 PRO A O 1
ATOM 730 N N . PHE A 1 84 ? -12.928 2.260 15.086 1.00 80.31 84 PHE A N 1
ATOM 731 C CA . PHE A 1 84 ? -13.484 2.950 13.928 1.00 80.31 84 PHE A CA 1
ATOM 732 C C . PHE A 1 84 ? -15.003 3.133 14.010 1.00 80.31 84 PHE A C 1
ATOM 734 O O . PHE A 1 84 ? -15.516 4.235 13.803 1.00 80.31 84 PHE A O 1
ATOM 741 N N . THR A 1 85 ? -15.734 2.095 14.413 1.00 76.88 85 THR A N 1
ATOM 742 C CA . THR A 1 85 ? -17.192 2.137 14.583 1.00 76.88 85 THR A CA 1
ATOM 743 C C . THR A 1 85 ? -17.616 3.179 15.627 1.00 76.88 85 THR A C 1
ATOM 745 O O . THR A 1 85 ? -18.636 3.862 15.467 1.00 76.88 85 THR A O 1
ATOM 748 N N . LYS A 1 86 ? -16.826 3.368 16.691 1.00 78.12 86 LYS A N 1
ATOM 749 C CA . LYS A 1 86 ? -17.088 4.404 17.699 1.00 78.12 86 LYS A CA 1
ATOM 750 C C . LYS A 1 86 ? -16.905 5.801 17.100 1.00 78.12 86 LYS A C 1
ATOM 752 O O . LYS A 1 86 ? -17.788 6.641 17.288 1.00 78.12 86 LYS A O 1
ATOM 757 N N . ARG A 1 87 ? -15.827 6.021 16.334 1.00 81.25 87 ARG A N 1
ATOM 758 C CA . ARG A 1 87 ? -15.592 7.276 15.596 1.00 81.25 87 ARG A CA 1
ATOM 759 C C . ARG A 1 87 ? -16.758 7.576 14.647 1.00 81.25 87 ARG A C 1
ATOM 761 O O . ARG A 1 87 ? -17.320 8.670 14.678 1.00 81.25 87 ARG A O 1
ATOM 768 N N . LEU A 1 88 ? -17.211 6.576 13.891 1.00 77.69 88 LEU A N 1
ATOM 769 C CA . LEU A 1 88 ? -18.303 6.725 12.926 1.00 77.69 88 LEU A CA 1
ATOM 770 C C . LEU A 1 88 ? -19.640 7.098 13.588 1.00 77.69 88 LEU A C 1
ATOM 772 O O . LEU A 1 88 ? -20.351 7.996 13.128 1.00 77.69 88 LEU A O 1
ATOM 776 N N . ASN A 1 89 ? -19.957 6.459 14.718 1.00 74.50 89 ASN A N 1
ATOM 777 C CA . ASN A 1 89 ? -21.147 6.765 15.512 1.00 74.50 89 ASN A CA 1
ATOM 778 C C . ASN A 1 89 ? -21.140 8.207 16.058 1.00 74.50 89 ASN A C 1
ATOM 780 O O . ASN A 1 89 ? -22.211 8.801 16.196 1.00 74.50 89 ASN A O 1
ATOM 784 N N . ASN A 1 90 ? -19.973 8.785 16.365 1.00 76.62 90 ASN A N 1
ATOM 785 C CA . ASN A 1 90 ? -19.874 10.184 16.795 1.00 76.62 90 ASN A CA 1
ATOM 786 C C . ASN A 1 90 ? -20.213 11.139 15.642 1.00 76.62 90 ASN A C 1
ATOM 788 O O . ASN A 1 90 ? -21.094 11.982 15.795 1.00 76.62 90 ASN A O 1
ATOM 792 N N . VAL A 1 91 ? -19.640 10.925 14.454 1.00 73.81 91 VAL A N 1
ATOM 793 C CA . VAL A 1 91 ? -19.946 11.759 13.275 1.00 73.81 91 VAL A CA 1
ATOM 794 C C . VAL A 1 91 ? -21.407 11.634 12.850 1.00 73.81 91 VAL A C 1
ATOM 796 O O . VAL A 1 91 ? -22.037 12.622 12.476 1.00 73.81 91 VAL A O 1
ATOM 799 N N . SER A 1 92 ? -21.984 10.429 12.929 1.00 70.75 92 SER A N 1
ATOM 800 C CA . SER A 1 92 ? -23.408 10.228 12.634 1.00 70.75 92 SER A CA 1
ATOM 801 C C . SER A 1 92 ? -24.297 11.084 13.543 1.00 70.75 92 SER A C 1
ATOM 803 O O . SER A 1 92 ? -25.278 11.659 13.073 1.00 70.75 92 SER A O 1
ATOM 805 N N . LYS A 1 93 ? -23.948 11.211 14.833 1.00 73.81 93 LYS A N 1
ATOM 806 C CA . LYS A 1 93 ? -24.671 12.079 15.776 1.00 73.81 93 LYS A CA 1
ATOM 807 C C . LYS A 1 93 ? -24.504 13.554 15.432 1.00 73.81 93 LYS A C 1
ATOM 809 O O . LYS A 1 93 ? -25.506 14.262 15.402 1.00 73.81 93 LYS A O 1
ATOM 814 N N . ASP A 1 94 ? -23.287 13.996 15.126 1.00 72.75 94 ASP A N 1
ATOM 815 C CA . ASP A 1 94 ? -23.011 15.397 14.776 1.00 72.75 94 ASP A CA 1
ATOM 816 C C . ASP A 1 94 ? -23.780 15.842 13.523 1.00 72.75 94 ASP A C 1
ATOM 818 O O . ASP A 1 94 ? -24.201 16.994 13.408 1.00 72.75 94 ASP A O 1
ATOM 822 N N . LEU A 1 95 ? -24.033 14.906 12.605 1.00 68.31 95 LEU A N 1
ATOM 823 C CA . LEU A 1 95 ? -24.806 15.132 11.384 1.00 68.31 95 LEU A CA 1
ATOM 824 C C . LEU A 1 95 ? -26.302 14.786 11.517 1.00 68.31 95 LEU A C 1
ATOM 826 O O . LEU A 1 95 ? -27.027 14.872 10.527 1.00 68.31 95 LEU A O 1
ATOM 830 N N . ASN A 1 96 ? -26.788 14.439 12.717 1.00 68.56 96 ASN A N 1
ATOM 831 C CA . ASN A 1 96 ? -28.174 14.021 12.987 1.00 68.56 96 ASN A CA 1
ATOM 832 C C . ASN A 1 96 ? -28.675 12.872 12.085 1.00 68.56 96 ASN A C 1
ATOM 834 O O . ASN A 1 96 ? -29.852 12.812 11.718 1.00 68.56 96 ASN A O 1
ATOM 838 N N . LEU A 1 97 ? -27.791 11.942 11.728 1.00 65.31 97 LEU A N 1
ATOM 839 C CA . LEU A 1 97 ? -28.132 10.761 10.943 1.00 65.31 97 LEU A CA 1
ATOM 840 C C . LEU A 1 97 ? -28.615 9.635 11.867 1.00 65.31 97 LEU A C 1
ATOM 842 O O . LEU A 1 97 ? -27.984 9.322 12.877 1.00 65.31 97 LEU A O 1
ATOM 846 N N . ASN A 1 98 ? -29.727 8.986 11.505 1.00 63.38 98 ASN A N 1
ATOM 847 C CA . ASN A 1 98 ? -30.278 7.845 12.244 1.00 63.38 98 ASN A CA 1
ATOM 848 C C . ASN A 1 98 ? -29.615 6.525 11.810 1.00 63.38 98 ASN A C 1
ATOM 850 O O . ASN A 1 98 ? -30.287 5.584 11.386 1.00 63.38 98 ASN A O 1
ATOM 854 N N . VAL A 1 99 ? -28.283 6.491 11.851 1.00 61.88 99 VAL A N 1
ATOM 855 C CA . VAL A 1 99 ? -27.479 5.310 11.535 1.00 61.88 99 VAL A CA 1
ATOM 856 C C . VAL A 1 99 ? -26.686 4.934 12.782 1.00 61.88 99 VAL A C 1
ATOM 858 O O . VAL A 1 99 ? -26.080 5.784 13.427 1.00 61.88 99 VAL A O 1
ATOM 861 N N . SER A 1 100 ? -26.729 3.657 13.156 1.00 58.06 100 SER A N 1
ATOM 862 C CA . SER A 1 100 ? -25.951 3.119 14.269 1.00 58.06 100 SER A CA 1
ATOM 863 C C . SER A 1 100 ? -25.180 1.904 13.787 1.00 58.06 100 SER A C 1
ATOM 865 O O . SER A 1 100 ? -25.760 0.966 13.235 1.00 58.06 100 SER A O 1
ATOM 867 N N . PHE A 1 101 ? -23.870 1.940 14.001 1.00 65.31 101 PHE A N 1
ATOM 868 C CA . PHE A 1 101 ? -22.963 0.853 13.671 1.00 65.31 101 PHE A CA 1
ATOM 869 C C . PHE A 1 101 ? -22.645 0.060 14.946 1.00 65.31 101 PHE A C 1
ATOM 871 O O . PHE A 1 101 ? -22.536 0.625 16.038 1.00 65.31 101 PHE A O 1
ATOM 878 N N . SER A 1 102 ? -22.573 -1.267 14.824 1.00 62.16 102 SER A N 1
ATOM 879 C CA . SER A 1 102 ? -22.420 -2.187 15.957 1.00 62.16 102 SER A CA 1
ATOM 880 C C . SER A 1 102 ? -20.983 -2.204 16.477 1.00 62.16 102 SER A C 1
ATOM 882 O O . SER A 1 102 ? -20.100 -2.682 15.780 1.00 62.16 102 SER A O 1
ATOM 884 N N . ASN A 1 103 ? -20.764 -1.810 17.735 1.00 59.09 103 ASN A N 1
ATOM 885 C CA . ASN A 1 103 ? -19.448 -1.827 18.403 1.00 59.09 103 ASN A CA 1
ATOM 886 C C . ASN A 1 103 ? -18.992 -3.233 18.859 1.00 59.09 103 ASN A C 1
ATOM 888 O O . ASN A 1 103 ? -18.261 -3.359 19.841 1.00 59.09 103 ASN A O 1
ATOM 892 N N . LYS A 1 104 ? -19.497 -4.313 18.255 1.00 56.31 104 LYS A N 1
ATOM 893 C CA . LYS A 1 104 ? -19.186 -5.668 18.727 1.00 56.31 104 LYS A CA 1
ATOM 894 C C . LYS A 1 104 ? -17.819 -6.087 18.184 1.00 56.31 104 LYS A C 1
ATOM 896 O O . LYS A 1 104 ? -17.720 -6.448 17.017 1.00 56.31 104 LYS A O 1
ATOM 901 N N . THR A 1 105 ? -16.800 -6.065 19.040 1.00 52.06 105 THR A N 1
ATOM 902 C CA . THR A 1 105 ? -15.462 -6.591 18.741 1.00 52.06 105 THR A CA 1
ATOM 903 C C . THR A 1 105 ? -15.570 -8.059 18.332 1.00 52.06 105 THR A C 1
ATOM 905 O O . THR A 1 105 ? -16.166 -8.870 19.045 1.00 52.06 105 THR A O 1
ATOM 908 N N . THR A 1 106 ? -15.058 -8.392 17.150 1.00 56.34 106 THR A N 1
ATOM 909 C CA . THR A 1 106 ? -15.259 -9.710 16.532 1.00 56.34 106 THR A CA 1
ATOM 910 C C . THR A 1 106 ? -14.331 -10.784 17.095 1.00 56.34 106 THR A C 1
ATOM 912 O O . THR A 1 106 ? -14.709 -11.952 17.100 1.00 56.34 106 THR A O 1
ATOM 915 N N . VAL A 1 107 ? -13.147 -10.407 17.591 1.00 58.84 107 VAL A N 1
ATOM 916 C CA . VAL A 1 107 ? -12.150 -11.288 18.229 1.00 58.84 107 VAL A CA 1
ATOM 917 C C . VAL A 1 107 ? -11.357 -10.455 19.244 1.00 58.84 107 VAL A C 1
ATOM 919 O O . VAL A 1 107 ? -11.061 -9.301 18.957 1.00 58.84 107 VAL A O 1
ATOM 922 N N . SER A 1 108 ? -11.032 -10.992 20.425 1.00 61.03 108 SER A N 1
ATOM 923 C CA . SER A 1 108 ? -10.168 -10.282 21.385 1.00 61.03 108 SER A CA 1
ATOM 924 C C . SER A 1 108 ? -8.693 -10.356 20.974 1.00 61.03 108 SER A C 1
ATOM 926 O O . SER A 1 108 ? -8.252 -11.387 20.464 1.00 61.03 108 SER A O 1
ATOM 928 N N . GLU A 1 109 ? -7.918 -9.309 21.270 1.00 60.62 109 GLU A N 1
ATOM 929 C CA . GLU A 1 109 ? -6.472 -9.227 20.988 1.00 60.62 109 GLU A CA 1
ATOM 930 C C . GLU A 1 109 ? -5.695 -10.470 21.460 1.00 60.62 109 GLU A C 1
ATOM 932 O O . GLU A 1 109 ? -4.893 -11.021 20.714 1.00 60.62 109 GLU A O 1
ATOM 937 N N . GLU A 1 110 ? -5.994 -10.980 22.662 1.00 58.91 110 GLU A N 1
ATOM 938 C CA . GLU A 1 110 ? -5.317 -12.146 23.256 1.00 58.91 110 GLU A CA 1
ATOM 939 C C . GLU A 1 110 ? -5.525 -13.463 22.485 1.00 58.91 110 GLU A C 1
ATOM 941 O O . GLU A 1 110 ? -4.779 -14.422 22.680 1.00 58.91 110 GLU A O 1
ATOM 946 N N . THR A 1 111 ? -6.554 -13.548 21.635 1.00 67.50 111 THR A N 1
ATOM 947 C CA . THR A 1 111 ? -6.927 -14.794 20.940 1.00 67.50 111 THR A CA 1
ATOM 948 C C . THR A 1 111 ? -6.728 -14.750 19.430 1.00 67.50 111 THR A C 1
ATOM 950 O O . THR A 1 111 ? -6.754 -15.816 18.793 1.00 67.50 111 THR A O 1
ATOM 953 N N . ALA A 1 112 ? -6.500 -13.554 18.882 1.00 70.12 112 ALA A N 1
ATOM 954 C CA . ALA A 1 112 ? -6.293 -13.327 17.464 1.00 70.12 112 ALA A CA 1
ATOM 955 C C . ALA A 1 112 ? -5.008 -14.003 16.970 1.00 70.12 112 ALA A C 1
ATOM 957 O O . ALA A 1 112 ? -3.970 -13.990 17.632 1.00 70.12 112 ALA A O 1
ATOM 958 N N . GLN A 1 113 ? -5.083 -14.629 15.800 1.00 78.44 113 GLN A N 1
ATOM 959 C CA . GLN A 1 113 ? -3.948 -15.300 15.172 1.00 78.44 113 GLN A CA 1
ATOM 960 C C . GLN A 1 113 ? -3.455 -14.498 13.964 1.00 78.44 113 GLN A C 1
ATOM 962 O O . GLN A 1 113 ? -4.129 -14.438 12.930 1.00 78.44 113 GLN A O 1
ATOM 967 N N . ALA A 1 114 ? -2.254 -13.928 14.087 1.00 90.19 114 ALA A N 1
ATOM 968 C CA . ALA A 1 114 ? -1.568 -13.221 13.012 1.00 90.19 114 ALA A CA 1
ATOM 969 C C . ALA A 1 114 ? -0.372 -14.027 12.482 1.00 90.19 114 ALA A C 1
ATOM 971 O O . ALA A 1 114 ? 0.383 -14.630 13.247 1.00 90.19 114 ALA A O 1
ATOM 972 N N . ILE A 1 115 ? -0.184 -14.005 11.165 1.00 92.31 115 ILE A N 1
ATOM 973 C CA . ILE A 1 115 ? 1.045 -14.435 10.500 1.00 92.31 115 ILE A CA 1
ATOM 974 C C . ILE A 1 115 ? 1.758 -13.173 10.030 1.00 92.31 115 ILE A C 1
ATOM 976 O O . ILE A 1 115 ? 1.197 -12.397 9.260 1.00 92.31 115 ILE A O 1
ATOM 980 N N . VAL A 1 116 ? 3.001 -12.995 10.473 1.00 94.06 116 VAL A N 1
ATOM 981 C CA . VAL A 1 116 ? 3.879 -11.917 10.012 1.00 94.06 116 VAL A CA 1
ATOM 982 C C . VAL A 1 116 ? 5.007 -12.544 9.209 1.00 94.06 116 VAL A C 1
ATOM 984 O O . VAL A 1 116 ? 5.760 -13.369 9.727 1.00 94.06 116 VAL A O 1
ATOM 987 N N . LEU A 1 117 ? 5.101 -12.175 7.935 1.00 93.69 117 LEU A N 1
ATOM 988 C CA . LEU A 1 117 ? 6.187 -12.579 7.052 1.00 93.69 117 LEU A CA 1
ATOM 989 C C . LEU A 1 117 ? 7.098 -11.378 6.825 1.00 93.69 117 LEU A C 1
ATOM 991 O O . LEU A 1 117 ? 6.656 -10.362 6.294 1.00 93.69 117 LEU A O 1
ATOM 995 N N . ALA A 1 118 ? 8.362 -11.514 7.209 1.00 91.38 118 ALA A N 1
ATOM 996 C CA . ALA A 1 118 ? 9.416 -10.576 6.851 1.00 91.38 118 ALA A CA 1
ATOM 997 C C . ALA A 1 118 ? 10.161 -11.106 5.620 1.00 91.38 118 ALA A C 1
ATOM 999 O O . ALA A 1 118 ? 10.488 -12.291 5.551 1.00 91.38 118 ALA A O 1
ATOM 1000 N N . SER A 1 119 ? 10.400 -10.234 4.646 1.00 88.25 119 SER A N 1
ATOM 1001 C CA . SER A 1 119 ? 11.221 -10.503 3.466 1.00 88.25 119 SER A CA 1
ATOM 1002 C C . SER A 1 119 ? 12.012 -9.242 3.145 1.00 88.25 119 SER A C 1
ATOM 1004 O O . SER A 1 119 ? 11.446 -8.289 2.608 1.00 88.25 119 SER A O 1
ATOM 1006 N N . GLY A 1 120 ? 13.304 -9.224 3.472 1.00 92.25 120 GLY A N 1
ATOM 1007 C CA . GLY A 1 120 ? 14.123 -8.016 3.414 1.00 92.25 120 GLY A CA 1
ATOM 1008 C C . GLY A 1 120 ? 13.472 -6.870 4.179 1.00 92.25 120 GLY A C 1
ATOM 1009 O O . GLY A 1 120 ? 13.234 -6.974 5.378 1.00 92.25 120 GLY A O 1
ATOM 1010 N N . ASN A 1 121 ? 13.153 -5.782 3.480 1.00 94.50 121 ASN A N 1
ATOM 1011 C CA . ASN A 1 121 ? 12.547 -4.580 4.049 1.00 94.50 121 ASN A CA 1
ATOM 1012 C C . ASN A 1 121 ? 11.019 -4.486 3.851 1.00 94.50 121 ASN A C 1
ATOM 1014 O O . ASN A 1 121 ? 10.428 -3.414 3.993 1.00 94.50 121 ASN A O 1
ATOM 1018 N N . LEU A 1 122 ? 10.386 -5.611 3.503 1.00 96.00 122 LEU A N 1
ATOM 1019 C CA . LEU A 1 122 ? 8.944 -5.758 3.331 1.00 96.00 122 LEU A CA 1
ATOM 1020 C C . LEU A 1 122 ? 8.369 -6.679 4.412 1.00 96.00 122 LEU A C 1
ATOM 1022 O O . LEU A 1 122 ? 8.826 -7.808 4.599 1.00 96.00 122 LEU A O 1
ATOM 1026 N N . GLY A 1 123 ? 7.339 -6.201 5.098 1.00 96.31 123 GLY A N 1
ATOM 1027 C CA . GLY A 1 123 ? 6.538 -6.941 6.063 1.00 96.31 123 GLY A CA 1
ATOM 1028 C C . GLY A 1 123 ? 5.139 -7.196 5.512 1.00 96.31 123 GLY A C 1
ATOM 1029 O O . GLY A 1 123 ? 4.491 -6.290 4.991 1.00 96.31 123 GLY A O 1
ATOM 1030 N N . LEU A 1 124 ? 4.660 -8.432 5.625 1.00 96.94 124 LEU A N 1
ATOM 1031 C CA . LEU A 1 124 ? 3.316 -8.835 5.215 1.00 96.94 124 LEU A CA 1
ATOM 1032 C C . LEU A 1 124 ? 2.593 -9.412 6.431 1.00 96.94 124 LEU A C 1
ATOM 1034 O O . LEU A 1 124 ? 3.032 -10.424 6.983 1.00 96.94 124 LEU A O 1
ATOM 1038 N N . ILE A 1 125 ? 1.500 -8.779 6.848 1.00 97.12 125 ILE A N 1
ATOM 1039 C CA . ILE A 1 125 ? 0.720 -9.194 8.016 1.00 97.12 125 ILE A CA 1
ATOM 1040 C C . ILE A 1 125 ? -0.624 -9.747 7.546 1.00 97.12 125 ILE A C 1
ATOM 1042 O O . ILE A 1 125 ? -1.351 -9.084 6.803 1.00 97.12 125 ILE A O 1
ATOM 1046 N N . TYR A 1 126 ? -0.942 -10.958 8.002 1.00 94.62 126 TYR A N 1
ATOM 1047 C CA . TYR A 1 126 ? -2.188 -11.660 7.711 1.00 94.62 126 TYR A CA 1
ATOM 1048 C C . TYR A 1 126 ? -2.906 -12.045 9.005 1.00 94.62 126 TYR A C 1
ATOM 1050 O O . TYR A 1 126 ? -2.320 -12.705 9.865 1.00 94.62 126 TYR A O 1
ATOM 1058 N N . PHE A 1 127 ? -4.187 -11.723 9.119 1.00 90.12 127 PHE A N 1
ATOM 1059 C CA . PHE A 1 127 ? -5.069 -12.154 10.192 1.00 90.12 127 PHE A CA 1
ATOM 1060 C C . PHE A 1 127 ? -5.852 -13.387 9.754 1.00 90.12 127 PHE A C 1
ATOM 1062 O O . PHE A 1 127 ? -6.834 -13.331 9.021 1.00 90.12 127 PHE A O 1
ATOM 1069 N N . THR A 1 128 ? -5.430 -14.542 10.254 1.00 86.00 128 THR A N 1
ATOM 1070 C CA . THR A 1 128 ? -5.946 -15.854 9.815 1.00 86.00 128 THR A CA 1
ATOM 1071 C C . THR A 1 128 ? -7.356 -16.169 10.303 1.00 86.00 128 THR A C 1
ATOM 1073 O O . THR A 1 128 ? -7.966 -17.163 9.910 1.00 86.00 128 THR A O 1
ATOM 1076 N N . ASP A 1 129 ? -7.876 -15.320 11.180 1.00 81.56 129 ASP A N 1
ATOM 1077 C CA . ASP A 1 129 ? -9.197 -15.455 11.756 1.00 81.56 129 ASP A CA 1
ATOM 1078 C C . ASP A 1 129 ? -10.317 -14.935 10.829 1.00 81.56 129 ASP A C 1
ATOM 1080 O O . ASP A 1 129 ? -11.488 -15.279 11.017 1.00 81.56 129 ASP A O 1
ATOM 1084 N N . TRP A 1 130 ? -9.971 -14.173 9.792 1.00 80.38 130 TRP A N 1
ATOM 1085 C CA . TRP A 1 130 ? -10.908 -13.659 8.800 1.00 80.38 130 TRP A CA 1
ATOM 1086 C C . TRP A 1 130 ? -10.746 -14.419 7.485 1.00 80.38 130 TRP A C 1
ATOM 1088 O O . TRP A 1 130 ? -9.642 -14.713 7.037 1.00 80.38 130 TRP A O 1
ATOM 1098 N N . SER A 1 131 ? -11.869 -14.763 6.853 1.00 77.38 131 SER A N 1
ATOM 1099 C CA . SER A 1 131 ? -11.872 -15.527 5.597 1.00 77.38 131 SER A CA 1
ATOM 1100 C C . SER A 1 131 ? -11.468 -14.698 4.376 1.00 77.38 131 SER A C 1
ATOM 1102 O O . SER A 1 131 ? -11.257 -15.256 3.305 1.00 77.38 131 SER A O 1
ATOM 1104 N N . ASN A 1 132 ? -11.431 -13.375 4.519 1.00 83.75 132 ASN A N 1
ATOM 1105 C CA . ASN A 1 132 ? -11.124 -12.414 3.469 1.00 83.75 132 ASN A CA 1
ATOM 1106 C C . ASN A 1 132 ? -10.173 -11.358 4.029 1.00 83.75 132 ASN A C 1
ATOM 1108 O O . ASN A 1 132 ? -10.149 -11.151 5.243 1.00 83.75 132 ASN A O 1
ATOM 1112 N N . ARG A 1 133 ? -9.484 -10.650 3.127 1.00 89.56 133 ARG A N 1
ATOM 1113 C CA . ARG A 1 133 ? -8.658 -9.493 3.477 1.00 89.56 133 ARG A CA 1
ATOM 1114 C C . ARG A 1 133 ? -9.469 -8.493 4.304 1.00 89.56 133 ARG A C 1
ATOM 1116 O O . ARG A 1 133 ? -10.524 -8.035 3.853 1.00 89.56 133 ARG A O 1
ATOM 1123 N N . MET A 1 134 ? -8.979 -8.177 5.492 1.00 90.56 134 MET A N 1
ATOM 1124 C CA . MET A 1 134 ? -9.542 -7.179 6.381 1.00 90.56 134 MET A CA 1
ATOM 1125 C C . MET A 1 134 ? -9.360 -5.776 5.809 1.00 90.56 134 MET A C 1
ATOM 1127 O O . MET A 1 134 ? -8.378 -5.467 5.132 1.00 90.56 134 MET A O 1
ATOM 1131 N N . THR A 1 135 ? -10.321 -4.913 6.113 1.00 90.62 135 THR A N 1
ATOM 1132 C CA . THR A 1 135 ? -10.276 -3.497 5.753 1.00 90.62 135 THR A CA 1
ATOM 1133 C C . THR A 1 135 ? -9.738 -2.667 6.918 1.00 90.62 135 THR A C 1
ATOM 1135 O O . THR A 1 135 ? -9.760 -3.114 8.063 1.00 90.62 135 THR A O 1
ATOM 1138 N N . TYR A 1 136 ? -9.296 -1.441 6.651 1.00 91.75 136 TYR A N 1
ATOM 1139 C CA . TYR A 1 136 ? -8.852 -0.447 7.626 1.00 91.75 136 TYR A CA 1
ATOM 1140 C C . TYR A 1 136 ? -9.839 -0.341 8.789 1.00 91.75 136 TYR A C 1
ATOM 1142 O O . TYR A 1 136 ? -9.454 -0.428 9.948 1.00 91.75 136 TYR A O 1
ATOM 1150 N N . GLU A 1 137 ? -11.129 -0.240 8.470 1.00 86.12 137 GLU A N 1
ATOM 1151 C CA . GLU A 1 137 ? -12.204 -0.128 9.450 1.00 86.12 137 GLU A CA 1
ATOM 1152 C C . GLU A 1 137 ? -12.274 -1.360 10.359 1.00 86.12 137 GLU A C 1
ATOM 1154 O O . GLU A 1 137 ? -12.398 -1.236 11.575 1.00 86.12 137 GLU A O 1
ATOM 1159 N N . GLN A 1 138 ? -12.156 -2.554 9.773 1.00 85.81 138 GLN A N 1
ATOM 1160 C CA . GLN A 1 138 ? -12.179 -3.813 10.515 1.00 85.81 138 GLN A CA 1
ATOM 1161 C C . GLN A 1 138 ? -10.928 -3.991 11.377 1.00 85.81 138 GLN A C 1
ATOM 1163 O O . GLN A 1 138 ? -11.030 -4.509 12.487 1.00 85.81 138 GLN A O 1
ATOM 1168 N N . ILE A 1 139 ? -9.761 -3.579 10.875 1.00 89.56 139 ILE A N 1
ATOM 1169 C CA . ILE A 1 139 ? -8.489 -3.650 11.600 1.00 89.56 139 ILE A CA 1
ATOM 1170 C C . ILE A 1 139 ? -8.531 -2.712 12.804 1.00 89.56 139 ILE A C 1
ATOM 1172 O O . ILE A 1 139 ? -8.233 -3.149 13.906 1.00 89.56 139 ILE A O 1
ATOM 1176 N N . GLU A 1 140 ? -8.964 -1.466 12.628 1.00 87.62 140 GLU A N 1
ATOM 1177 C CA . GLU A 1 140 ? -9.068 -0.483 13.714 1.00 87.62 140 GLU A CA 1
ATOM 1178 C C . GLU A 1 140 ? -10.106 -0.870 14.778 1.00 87.62 140 GLU A C 1
ATOM 1180 O O . GLU A 1 140 ? -9.946 -0.534 15.948 1.00 87.62 140 GLU A O 1
ATOM 1185 N N . ASP A 1 141 ? -11.178 -1.575 14.401 1.00 82.06 141 ASP A N 1
ATOM 1186 C CA . ASP A 1 141 ? -12.158 -2.095 15.362 1.00 82.06 141 ASP A CA 1
ATOM 1187 C C . ASP A 1 141 ? -11.663 -3.338 16.117 1.00 82.06 141 ASP A C 1
ATOM 1189 O O . ASP A 1 141 ? -12.017 -3.535 17.284 1.00 82.06 141 ASP A O 1
ATOM 1193 N N . ALA A 1 142 ? -10.889 -4.202 15.453 1.00 81.94 142 ALA A N 1
ATOM 1194 C CA . ALA A 1 142 ? -10.369 -5.434 16.042 1.00 81.94 142 ALA A CA 1
ATOM 1195 C C . ALA A 1 142 ? -9.095 -5.205 16.870 1.00 81.94 142 ALA A C 1
ATOM 1197 O O . ALA A 1 142 ? -8.916 -5.862 17.894 1.00 81.94 142 ALA A O 1
ATOM 1198 N N . PHE A 1 143 ? -8.241 -4.277 16.434 1.00 86.62 143 PHE A N 1
ATOM 1199 C CA . PHE A 1 143 ? -6.917 -3.989 16.988 1.00 86.62 143 PHE A CA 1
ATOM 1200 C C . PHE A 1 143 ? -6.680 -2.468 17.072 1.00 86.62 143 PHE A C 1
ATOM 1202 O O . PHE A 1 143 ? -5.863 -1.925 16.318 1.00 86.62 143 PHE A O 1
ATOM 1209 N N . PRO A 1 144 ? -7.401 -1.750 17.952 1.00 86.88 144 PRO A N 1
ATOM 1210 C CA . PRO A 1 144 ? -7.287 -0.299 18.036 1.00 86.88 144 PRO A CA 1
ATOM 1211 C C . PRO A 1 144 ? -5.848 0.141 18.344 1.00 86.88 144 PRO A C 1
ATOM 1213 O O . PRO A 1 144 ? -5.192 -0.412 19.225 1.00 86.88 144 PRO A O 1
ATOM 1216 N N . GLY A 1 145 ? -5.343 1.124 17.595 1.00 88.88 145 GLY A N 1
ATOM 1217 C CA . GLY A 1 145 ? -3.979 1.643 17.744 1.00 88.88 145 GLY A CA 1
ATOM 1218 C C . GLY A 1 145 ? -2.881 0.816 17.060 1.00 88.88 145 GLY A C 1
ATOM 1219 O O . GLY A 1 145 ? -1.735 1.260 17.019 1.00 88.88 145 GLY A O 1
ATOM 1220 N N . LEU A 1 146 ? -3.190 -0.347 16.467 1.00 93.50 146 LEU A N 1
ATOM 1221 C CA . LEU A 1 146 ? -2.195 -1.146 15.739 1.00 93.50 146 LEU A CA 1
ATOM 1222 C C . LEU A 1 146 ? -1.627 -0.393 14.532 1.00 93.50 146 LEU A C 1
ATOM 1224 O O . LEU A 1 146 ? -0.409 -0.304 14.384 1.00 93.50 146 LEU A O 1
ATOM 1228 N N . LEU A 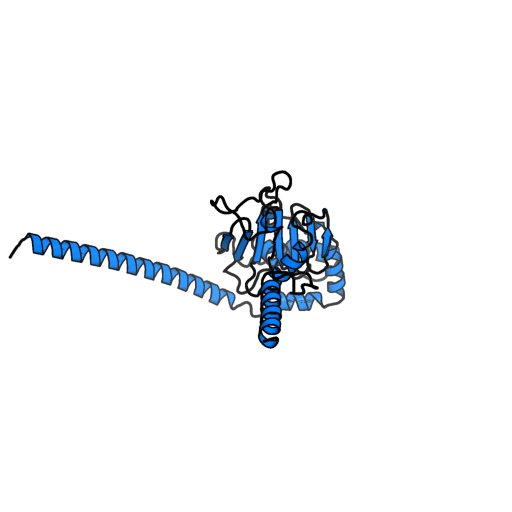1 147 ? -2.496 0.129 13.661 1.00 94.94 147 LEU A N 1
ATOM 1229 C CA . LEU A 1 147 ? -2.046 0.855 12.473 1.00 94.94 147 LEU A CA 1
ATOM 1230 C C . LEU A 1 147 ? -1.312 2.127 12.879 1.00 94.94 147 LEU A C 1
ATOM 1232 O O . LEU A 1 147 ? -0.213 2.351 12.392 1.00 94.94 147 LEU A O 1
ATOM 1236 N N . ASN A 1 148 ? -1.861 2.868 13.844 1.00 92.88 148 ASN A N 1
ATOM 1237 C CA . ASN A 1 148 ? -1.226 4.045 14.431 1.00 92.88 148 ASN A CA 1
ATOM 1238 C C . ASN A 1 148 ? 0.198 3.737 14.942 1.00 92.88 148 ASN A C 1
ATOM 1240 O O . ASN A 1 148 ? 1.152 4.440 14.621 1.00 92.88 148 ASN A O 1
ATOM 1244 N N . GLY A 1 149 ? 0.374 2.641 15.685 1.00 95.25 149 GLY A N 1
ATOM 1245 C CA . GLY A 1 149 ? 1.681 2.229 16.198 1.00 95.25 149 GLY A CA 1
ATOM 1246 C C . GLY A 1 149 ? 2.674 1.823 15.106 1.00 95.25 149 GLY A C 1
ATOM 1247 O O . GLY A 1 149 ? 3.863 2.106 15.233 1.00 95.25 149 GLY A O 1
ATOM 1248 N N . LEU A 1 150 ? 2.207 1.183 14.028 1.00 96.50 150 LEU A N 1
ATOM 1249 C CA . LEU A 1 150 ? 3.057 0.830 12.887 1.00 96.50 150 LEU A CA 1
ATOM 1250 C C . LEU A 1 150 ? 3.470 2.067 12.082 1.00 96.50 150 LEU A C 1
ATOM 1252 O O . LEU A 1 150 ? 4.627 2.171 11.690 1.00 96.50 150 LEU A O 1
ATOM 1256 N N . THR A 1 151 ? 2.550 2.998 11.830 1.00 95.50 151 THR A N 1
ATOM 1257 C CA . THR A 1 151 ? 2.799 4.155 10.956 1.00 95.50 151 THR A CA 1
ATOM 1258 C C . THR A 1 151 ? 3.741 5.183 11.567 1.00 95.50 151 THR A C 1
ATOM 1260 O O . THR A 1 151 ? 4.451 5.841 10.815 1.00 95.50 151 THR A O 1
ATOM 1263 N N . HIS A 1 152 ? 3.787 5.289 12.899 1.00 95.38 152 HIS A N 1
ATOM 1264 C CA . HIS A 1 152 ? 4.672 6.210 13.628 1.00 95.38 152 HIS A CA 1
ATOM 1265 C C . HIS A 1 152 ? 6.003 5.574 14.059 1.00 95.38 152 HIS A C 1
ATOM 1267 O O . HIS A 1 152 ? 6.806 6.199 14.755 1.00 95.38 152 HIS A O 1
ATOM 1273 N N . HIS A 1 153 ? 6.248 4.308 13.714 1.00 96.94 153 HIS A N 1
ATOM 1274 C CA . HIS A 1 153 ? 7.496 3.647 14.072 1.00 96.94 153 HIS A CA 1
ATOM 1275 C C . HIS A 1 153 ? 8.625 4.111 13.141 1.00 96.94 153 HIS A C 1
ATOM 1277 O O . HIS A 1 153 ? 8.537 3.913 11.937 1.00 96.94 153 HIS A O 1
ATOM 1283 N N . GLU A 1 154 ? 9.735 4.622 13.687 1.00 94.50 154 GLU A N 1
ATOM 1284 C CA . GLU A 1 154 ? 10.863 5.180 12.905 1.00 94.50 154 GLU A CA 1
ATOM 1285 C C . GLU A 1 154 ? 11.453 4.214 11.859 1.00 94.50 154 GLU A C 1
ATOM 1287 O O . GLU A 1 154 ? 11.996 4.623 10.838 1.00 94.50 154 GLU A O 1
ATOM 1292 N N . GLY A 1 155 ? 11.338 2.908 12.113 1.00 95.81 155 GLY A N 1
ATOM 1293 C CA . GLY A 1 155 ? 11.780 1.858 11.196 1.00 95.81 155 GLY A CA 1
ATOM 1294 C C . GLY A 1 155 ? 10.854 1.596 9.996 1.00 95.81 155 GLY A C 1
ATOM 1295 O O . GLY A 1 155 ? 11.221 0.835 9.099 1.00 95.81 155 GLY A O 1
ATOM 1296 N N . ILE A 1 156 ? 9.649 2.169 9.986 1.00 97.69 156 ILE A N 1
ATOM 1297 C CA . ILE A 1 156 ? 8.599 1.943 8.988 1.00 97.69 156 ILE A CA 1
ATOM 1298 C C . ILE A 1 156 ? 8.411 3.227 8.188 1.00 97.69 156 ILE A C 1
ATOM 1300 O O . ILE A 1 156 ? 8.159 4.284 8.747 1.00 97.69 156 ILE A O 1
ATOM 1304 N N . GLY A 1 157 ? 8.517 3.116 6.867 1.00 97.31 157 GLY A N 1
ATOM 1305 C CA . GLY A 1 157 ? 8.413 4.258 5.966 1.00 97.31 157 GLY A CA 1
ATOM 1306 C C . GLY A 1 157 ? 7.039 4.401 5.344 1.00 97.31 157 GLY A C 1
ATOM 1307 O O . GLY A 1 157 ? 6.641 5.507 5.002 1.00 97.31 157 GLY A O 1
ATOM 1308 N N . PHE A 1 158 ? 6.307 3.295 5.181 1.00 98.38 158 PHE A N 1
ATOM 1309 C CA . PHE A 1 158 ? 4.874 3.358 4.920 1.00 98.38 158 PHE A CA 1
ATOM 1310 C C . PHE A 1 158 ? 4.149 2.042 5.222 1.00 98.38 158 PHE A C 1
ATOM 1312 O O . PHE A 1 158 ? 4.732 0.954 5.211 1.00 98.38 158 PHE A O 1
ATOM 1319 N N . VAL A 1 159 ? 2.837 2.145 5.418 1.00 98.50 159 VAL A N 1
ATOM 1320 C CA . VAL A 1 159 ? 1.904 1.030 5.608 1.00 98.50 159 VAL A CA 1
ATOM 1321 C C . VAL A 1 159 ? 0.776 1.132 4.586 1.00 98.50 159 VAL A C 1
ATOM 1323 O O . VAL A 1 159 ? 0.227 2.207 4.404 1.00 98.50 159 VAL A O 1
ATOM 1326 N N . MET A 1 160 ? 0.391 0.037 3.929 1.00 98.50 160 MET A N 1
ATOM 1327 C CA . MET A 1 160 ? -0.726 -0.001 2.978 1.00 98.50 160 MET A CA 1
ATOM 1328 C C . MET A 1 160 ? -1.814 -0.979 3.433 1.00 98.50 160 MET A C 1
ATOM 1330 O O . MET A 1 160 ? -1.527 -2.139 3.736 1.00 98.50 160 MET A O 1
ATOM 1334 N N . VAL A 1 161 ? -3.069 -0.521 3.423 1.00 97.69 161 VAL A N 1
ATOM 1335 C CA . VAL A 1 161 ? -4.261 -1.285 3.832 1.00 97.69 161 VAL A CA 1
ATOM 1336 C C . VAL A 1 161 ? -5.439 -1.018 2.893 1.00 97.69 161 VAL A C 1
ATOM 1338 O O . VAL A 1 161 ? -5.549 0.057 2.303 1.00 97.69 161 VAL A O 1
ATOM 1341 N N . LYS A 1 162 ? -6.357 -1.982 2.759 1.00 95.50 162 LYS A N 1
ATOM 1342 C CA . LYS A 1 162 ? -7.608 -1.765 2.013 1.00 95.50 162 LYS A CA 1
ATOM 1343 C C . LYS A 1 162 ? -8.612 -1.020 2.882 1.00 95.50 162 LYS A C 1
ATOM 1345 O O . LYS A 1 162 ? -8.714 -1.346 4.050 1.00 95.50 162 LYS A O 1
ATOM 1350 N N . SER A 1 163 ? -9.416 -0.116 2.344 1.00 90.81 163 SER A N 1
ATOM 1351 C CA . SER A 1 163 ? -10.577 0.468 3.031 1.00 90.81 163 SER A CA 1
ATOM 1352 C C . SER A 1 163 ? -11.837 0.346 2.169 1.00 90.81 163 SER A C 1
ATOM 1354 O O . SER A 1 163 ? -11.774 0.289 0.940 1.00 90.81 163 SER A O 1
ATOM 1356 N N . GLU A 1 164 ? -13.001 0.284 2.821 1.00 83.81 164 GLU A N 1
ATOM 1357 C CA . GLU A 1 164 ? -14.308 0.345 2.142 1.00 83.81 164 GLU A CA 1
ATOM 1358 C C . GLU A 1 164 ? -14.760 1.783 1.861 1.00 83.81 164 GLU A C 1
ATOM 1360 O O . GLU A 1 164 ? -15.558 2.047 0.951 1.00 83.81 164 GLU A O 1
ATOM 1365 N N . ILE A 1 165 ? -14.289 2.732 2.667 1.00 81.69 165 ILE A N 1
ATOM 1366 C CA . ILE A 1 165 ? -14.685 4.137 2.577 1.00 81.69 165 ILE A CA 1
ATOM 1367 C C . ILE A 1 165 ? -13.722 4.895 1.679 1.00 81.69 165 ILE A C 1
ATOM 1369 O O . ILE A 1 165 ? -14.183 5.588 0.775 1.00 81.69 165 ILE A O 1
ATOM 1373 N N . TYR A 1 166 ? -12.423 4.736 1.915 1.00 83.56 166 TYR A N 1
ATOM 1374 C CA . TYR A 1 166 ? -11.342 5.533 1.337 1.00 83.56 166 TYR A CA 1
ATOM 1375 C C . TYR A 1 166 ? -10.590 4.810 0.209 1.00 83.56 166 TYR A C 1
ATOM 1377 O O . TYR A 1 166 ? -9.564 5.304 -0.246 1.00 83.56 166 TYR A O 1
ATOM 1385 N N . ASP A 1 167 ? -11.098 3.656 -0.236 1.00 87.62 167 ASP A N 1
ATOM 1386 C CA . ASP A 1 167 ? -10.419 2.758 -1.176 1.00 87.62 167 ASP A CA 1
ATOM 1387 C C . ASP A 1 167 ? -9.074 2.269 -0.601 1.00 87.62 167 ASP A C 1
ATOM 1389 O O . ASP A 1 167 ? -9.001 2.007 0.596 1.00 87.62 167 ASP A O 1
ATOM 1393 N N . THR A 1 168 ? -8.017 2.031 -1.378 1.00 95.69 168 THR A N 1
ATOM 1394 C CA . THR A 1 168 ? -6.741 1.605 -0.769 1.00 95.69 168 THR A CA 1
ATOM 1395 C C . THR A 1 168 ? -6.004 2.802 -0.173 1.00 95.69 168 THR A C 1
ATOM 1397 O O . THR A 1 168 ? -5.808 3.812 -0.843 1.00 95.69 168 THR A O 1
ATOM 1400 N N . ILE A 1 169 ? -5.576 2.684 1.086 1.00 96.25 169 ILE A N 1
ATOM 1401 C CA . ILE A 1 169 ? -4.896 3.752 1.824 1.00 96.25 169 ILE A CA 1
ATOM 1402 C C . ILE A 1 169 ? -3.436 3.369 2.047 1.00 96.25 169 ILE A C 1
ATOM 1404 O O . ILE A 1 169 ? -3.139 2.229 2.412 1.00 96.25 169 ILE A O 1
ATOM 1408 N N . VAL A 1 170 ? -2.535 4.331 1.860 1.00 98.06 170 VAL A N 1
ATOM 1409 C CA . VAL A 1 170 ? -1.130 4.240 2.261 1.00 98.06 170 VAL A CA 1
ATOM 1410 C C . VAL A 1 170 ? -0.850 5.316 3.308 1.00 98.06 170 VAL A C 1
ATOM 1412 O O . VAL A 1 170 ? -1.198 6.474 3.105 1.00 98.06 170 VAL A O 1
ATOM 1415 N N . PHE A 1 171 ? -0.227 4.932 4.413 1.00 96.38 171 PHE A N 1
ATOM 1416 C CA . PHE A 1 171 ? 0.090 5.780 5.558 1.00 96.38 171 PHE A CA 1
ATOM 1417 C C . PHE A 1 171 ? 1.597 5.908 5.745 1.00 96.38 171 PHE A C 1
ATOM 1419 O O . PHE A 1 171 ? 2.314 4.933 5.530 1.00 96.38 171 PHE A O 1
ATOM 1426 N N . SER A 1 172 ? 2.052 7.057 6.229 1.00 96.06 172 SER A N 1
ATOM 1427 C CA . SER A 1 172 ? 3.403 7.289 6.746 1.00 96.06 172 SER A CA 1
ATOM 1428 C C . SER A 1 172 ? 3.308 8.373 7.811 1.00 96.06 172 SER A C 1
ATOM 1430 O O . SER A 1 172 ? 3.022 9.512 7.460 1.00 96.06 172 SER A O 1
ATOM 1432 N N . ASP A 1 173 ? 3.555 8.052 9.082 1.00 93.31 173 ASP A N 1
ATOM 1433 C CA . ASP A 1 173 ? 3.353 8.996 10.192 1.00 93.31 173 ASP A CA 1
ATOM 1434 C C . ASP A 1 173 ? 1.921 9.593 10.174 1.00 93.31 173 ASP A C 1
ATOM 1436 O O . ASP A 1 173 ? 0.936 8.844 10.130 1.00 93.31 173 ASP A O 1
ATOM 1440 N N . ASP A 1 174 ? 1.796 10.924 10.143 1.00 91.38 174 ASP A N 1
ATOM 1441 C CA . ASP A 1 174 ? 0.534 11.658 9.973 1.00 91.38 174 ASP A CA 1
ATOM 1442 C C . ASP A 1 174 ? 0.080 11.828 8.508 1.00 91.38 174 ASP A C 1
ATOM 1444 O O . ASP A 1 174 ? -1.013 12.345 8.244 1.00 91.38 174 ASP A O 1
ATOM 1448 N N . ASP A 1 175 ? 0.896 11.399 7.543 1.00 93.62 175 ASP A N 1
ATOM 1449 C CA . ASP A 1 175 ? 0.643 11.577 6.118 1.00 93.62 175 ASP A CA 1
ATOM 1450 C C . ASP A 1 175 ? -0.128 10.393 5.510 1.00 93.62 175 ASP A C 1
ATOM 1452 O O . ASP A 1 175 ? 0.080 9.220 5.839 1.00 93.62 175 ASP A O 1
ATOM 1456 N N . VAL A 1 176 ? -1.022 10.705 4.567 1.00 94.38 176 VAL A N 1
ATOM 1457 C CA . VAL A 1 176 ? -1.929 9.738 3.935 1.00 94.38 176 VAL A CA 1
ATOM 1458 C C . VAL A 1 176 ? -1.918 9.895 2.419 1.00 94.38 176 VAL A C 1
ATOM 1460 O O . VAL A 1 176 ? -1.937 11.005 1.892 1.00 94.38 176 VAL A O 1
ATOM 1463 N N . LEU A 1 177 ? -1.960 8.774 1.706 1.00 95.50 177 LEU A N 1
ATOM 1464 C CA . LEU A 1 177 ? -2.259 8.693 0.282 1.00 95.50 177 LEU A CA 1
ATOM 1465 C C . LEU A 1 177 ? -3.485 7.804 0.073 1.00 95.50 177 LEU A C 1
ATOM 1467 O O . LEU A 1 177 ? -3.485 6.634 0.459 1.00 95.50 177 LEU A O 1
ATOM 1471 N N . TYR A 1 178 ? -4.495 8.326 -0.618 1.00 94.62 178 TYR A N 1
ATOM 1472 C CA . TYR A 1 178 ? -5.546 7.500 -1.209 1.00 94.62 178 TYR A CA 1
ATOM 1473 C C . TYR A 1 178 ? -5.056 6.983 -2.558 1.00 94.62 178 TYR A C 1
ATOM 1475 O O . TYR A 1 178 ? -4.928 7.737 -3.524 1.00 94.62 178 TYR A O 1
ATOM 1483 N N . LEU A 1 179 ? -4.720 5.696 -2.608 1.00 96.25 179 LEU A N 1
ATOM 1484 C CA . LEU A 1 179 ? -3.957 5.098 -3.697 1.00 96.25 179 LEU A CA 1
ATOM 1485 C C . LEU A 1 179 ? -4.718 5.144 -5.024 1.00 96.25 179 LEU A C 1
ATOM 1487 O O . LEU A 1 179 ? -4.132 5.467 -6.054 1.00 96.25 179 LEU A O 1
ATOM 1491 N N . ASP A 1 180 ? -6.013 4.837 -5.014 1.00 93.25 180 ASP A N 1
ATOM 1492 C CA . ASP A 1 180 ? -6.839 4.778 -6.220 1.00 93.25 180 ASP A CA 1
ATOM 1493 C C . ASP A 1 180 ? -6.950 6.147 -6.910 1.00 93.25 180 ASP A C 1
ATOM 1495 O O . ASP A 1 180 ? -6.713 6.240 -8.120 1.00 93.25 180 ASP A O 1
ATOM 1499 N N . SER A 1 181 ? -7.246 7.204 -6.142 1.00 92.25 181 SER A N 1
ATOM 1500 C CA . SER A 1 181 ? -7.357 8.589 -6.626 1.00 92.25 181 SER A CA 1
ATOM 1501 C C . SER A 1 181 ? -6.022 9.326 -6.733 1.00 92.25 181 SER A C 1
ATOM 1503 O O . SER A 1 181 ? -5.994 10.418 -7.295 1.00 92.25 181 SER A O 1
ATOM 1505 N N . GLU A 1 182 ? -4.943 8.743 -6.205 1.00 95.38 182 GLU A N 1
ATOM 1506 C CA . GLU A 1 182 ? -3.602 9.337 -6.121 1.00 95.38 182 GLU A CA 1
ATOM 1507 C C . GLU A 1 182 ? -3.584 10.692 -5.391 1.00 95.38 182 GLU A C 1
ATOM 1509 O O . GLU A 1 182 ? -2.824 11.599 -5.728 1.00 95.38 182 GLU A O 1
ATOM 1514 N N . GLU A 1 183 ? -4.443 10.841 -4.379 1.00 93.38 183 GLU A N 1
ATOM 1515 C CA . GLU A 1 183 ? -4.566 12.079 -3.608 1.00 93.38 183 GLU A CA 1
ATOM 1516 C C . GLU A 1 183 ? -3.771 11.991 -2.300 1.00 93.38 183 GLU A C 1
ATOM 1518 O O . GLU A 1 183 ? -4.048 11.133 -1.457 1.00 93.38 183 GLU A O 1
ATOM 1523 N N . TYR A 1 184 ? -2.808 12.900 -2.126 1.00 93.19 184 TYR A N 1
ATOM 1524 C CA . TYR A 1 184 ? -2.033 13.041 -0.893 1.00 93.19 184 TYR A CA 1
ATOM 1525 C C . TYR A 1 184 ? -2.686 14.015 0.084 1.00 93.19 184 TYR A C 1
ATOM 1527 O O . TYR A 1 184 ? -3.146 15.102 -0.276 1.00 93.19 184 TYR A O 1
ATOM 1535 N N . TYR A 1 185 ? -2.616 13.653 1.356 1.00 89.81 185 TYR A N 1
ATOM 1536 C CA . TYR A 1 185 ? -2.938 14.493 2.493 1.00 89.81 185 TYR A CA 1
ATOM 1537 C C . TYR A 1 185 ? 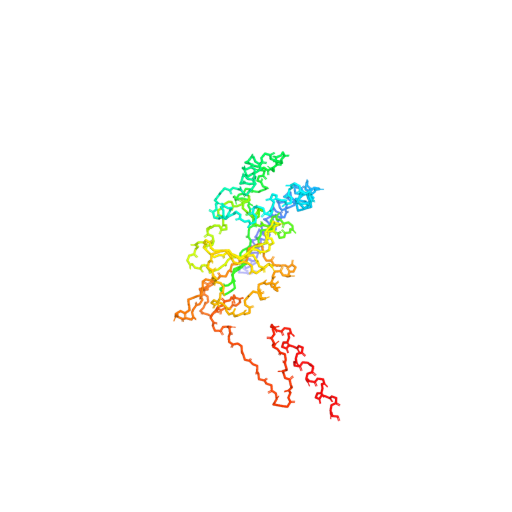-1.708 14.552 3.389 1.00 89.81 185 TYR A C 1
ATOM 1539 O O . TYR A 1 185 ? -1.356 13.561 4.018 1.00 89.81 185 TYR A O 1
ATOM 1547 N N . GLY A 1 186 ? -1.073 15.723 3.434 1.00 91.06 186 GLY A N 1
ATOM 1548 C CA . GLY A 1 186 ? 0.216 15.889 4.100 1.00 91.06 186 GLY A CA 1
ATOM 1549 C C . GLY A 1 186 ? 1.359 15.915 3.088 1.00 91.06 186 GLY A C 1
ATOM 1550 O O . GLY A 1 186 ? 1.208 16.510 2.016 1.00 91.06 186 GLY A O 1
ATOM 1551 N N . ASN A 1 187 ? 2.500 15.327 3.430 1.00 93.50 187 ASN A N 1
ATOM 1552 C CA . ASN A 1 187 ? 3.673 15.289 2.561 1.00 93.50 187 ASN A CA 1
ATOM 1553 C C . ASN A 1 187 ? 3.561 14.216 1.468 1.00 93.50 187 ASN A C 1
ATOM 1555 O O . ASN A 1 187 ? 2.828 13.236 1.575 1.00 93.50 187 ASN A O 1
ATOM 1559 N N . HIS A 1 188 ? 4.364 14.372 0.417 1.00 96.00 188 HIS A N 1
ATOM 1560 C CA . HIS A 1 188 ? 4.502 13.398 -0.665 1.00 96.00 188 HIS A CA 1
ATOM 1561 C C . HIS A 1 188 ? 5.524 12.305 -0.298 1.00 96.00 188 HIS A C 1
ATOM 1563 O O . HIS A 1 188 ? 6.555 12.128 -0.946 1.00 96.00 188 HIS A O 1
ATOM 1569 N N . PHE A 1 189 ? 5.253 11.576 0.786 1.00 95.94 189 PHE A N 1
ATOM 1570 C CA . PHE A 1 189 ? 6.211 10.675 1.441 1.00 95.94 189 PHE A CA 1
ATOM 1571 C C . PHE A 1 189 ? 6.707 9.506 0.569 1.00 95.94 189 PHE A C 1
ATOM 1573 O O . PHE A 1 189 ? 7.758 8.933 0.864 1.00 95.94 189 PHE A O 1
ATOM 1580 N N . LEU A 1 190 ? 6.003 9.157 -0.518 1.00 97.31 190 LEU A N 1
ATOM 1581 C CA . LEU A 1 190 ? 6.429 8.072 -1.405 1.00 97.31 190 LEU A CA 1
ATOM 1582 C C . LEU A 1 190 ? 7.440 8.483 -2.487 1.00 97.31 190 LEU A C 1
ATOM 1584 O O . LEU A 1 190 ? 8.039 7.598 -3.095 1.00 97.31 190 LEU A O 1
ATOM 1588 N N . GLU A 1 191 ? 7.662 9.778 -2.742 1.00 94.81 191 GLU A N 1
ATOM 1589 C CA . GLU A 1 191 ? 8.519 10.241 -3.854 1.00 94.81 191 GLU A CA 1
ATOM 1590 C C . GLU A 1 191 ? 9.947 9.676 -3.780 1.00 94.81 191 GLU A C 1
ATOM 1592 O O . GLU A 1 191 ? 10.559 9.370 -4.805 1.00 94.81 191 GLU A O 1
ATOM 1597 N N . LYS A 1 192 ? 10.447 9.430 -2.564 1.00 94.00 19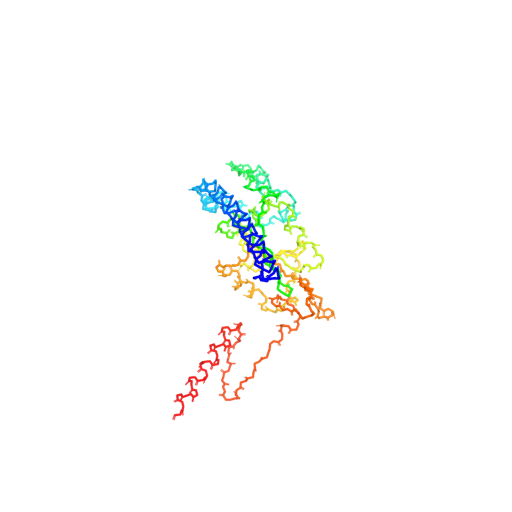2 LYS A N 1
ATOM 1598 C CA . LYS A 1 192 ? 11.760 8.816 -2.316 1.00 94.00 192 LYS A CA 1
ATOM 1599 C C . LYS A 1 192 ? 11.901 7.367 -2.799 1.00 94.00 192 LYS A C 1
ATOM 1601 O O . LYS A 1 192 ? 13.019 6.884 -2.940 1.00 94.00 192 LYS A O 1
ATOM 1606 N N . TYR A 1 193 ? 10.799 6.669 -3.069 1.00 94.81 193 TYR A N 1
ATOM 1607 C CA . TYR A 1 193 ? 10.785 5.267 -3.513 1.00 94.81 193 TYR A CA 1
ATOM 1608 C C . TYR A 1 193 ? 10.695 5.104 -5.042 1.00 94.81 193 TYR A C 1
ATOM 1610 O O . TYR A 1 193 ? 10.458 3.996 -5.548 1.00 94.81 193 TYR A O 1
ATOM 1618 N N . GLY A 1 194 ? 10.889 6.207 -5.767 1.00 91.62 194 GLY A N 1
ATOM 1619 C CA . GLY A 1 194 ? 10.970 6.254 -7.219 1.00 91.62 194 GLY A CA 1
ATOM 1620 C C . GLY A 1 194 ? 9.629 6.540 -7.889 1.00 91.62 194 GLY A C 1
ATOM 1621 O O . GLY A 1 194 ? 8.560 6.226 -7.371 1.00 91.62 194 GLY A O 1
ATOM 1622 N N . GLU A 1 195 ? 9.694 7.090 -9.102 1.00 90.38 195 GLU A N 1
ATOM 1623 C CA . GLU A 1 195 ? 8.541 7.624 -9.855 1.00 90.38 195 GLU A CA 1
ATOM 1624 C C . GLU A 1 195 ? 7.413 6.598 -10.071 1.00 90.38 195 GLU A C 1
ATOM 1626 O O . GLU A 1 195 ? 6.236 6.935 -10.145 1.00 90.38 195 GLU A O 1
ATOM 1631 N N . ASN A 1 196 ? 7.771 5.315 -10.119 1.00 91.44 196 ASN A N 1
ATOM 1632 C CA . ASN A 1 196 ? 6.868 4.207 -10.411 1.00 91.44 196 ASN A CA 1
ATOM 1633 C C . ASN A 1 196 ? 6.221 3.566 -9.162 1.00 91.44 196 ASN A C 1
ATOM 1635 O O . ASN A 1 196 ? 5.518 2.559 -9.289 1.00 91.44 196 ASN A O 1
ATOM 1639 N N . ILE A 1 197 ? 6.462 4.090 -7.953 1.00 95.00 197 ILE A N 1
ATOM 1640 C CA . ILE A 1 197 ? 5.997 3.477 -6.696 1.00 95.00 197 ILE A CA 1
ATOM 1641 C C . ILE A 1 197 ? 4.473 3.332 -6.619 1.00 95.00 197 ILE A C 1
ATOM 1643 O O . ILE A 1 197 ? 3.989 2.260 -6.260 1.00 95.00 197 ILE A O 1
ATOM 1647 N N . ILE A 1 198 ? 3.710 4.346 -7.035 1.00 96.56 198 ILE A N 1
ATOM 1648 C CA . ILE A 1 198 ? 2.239 4.311 -7.012 1.00 96.56 198 ILE A CA 1
ATOM 1649 C C . ILE A 1 198 ? 1.719 3.162 -7.885 1.00 96.56 198 ILE A C 1
ATOM 1651 O O . ILE A 1 198 ? 0.918 2.344 -7.431 1.00 96.56 198 ILE A O 1
ATOM 1655 N N . ASN A 1 199 ? 2.243 3.026 -9.107 1.00 94.50 199 ASN A N 1
ATOM 1656 C CA . ASN A 1 199 ? 1.887 1.932 -10.013 1.00 94.50 199 ASN A CA 1
ATOM 1657 C C . ASN A 1 199 ? 2.248 0.560 -9.424 1.00 94.50 199 ASN A C 1
ATOM 1659 O O . ASN A 1 199 ? 1.497 -0.406 -9.583 1.00 94.50 199 ASN A O 1
ATOM 1663 N N . LYS A 1 200 ? 3.388 0.457 -8.724 1.00 93.44 200 LYS A N 1
ATOM 1664 C CA . LYS A 1 200 ? 3.805 -0.787 -8.057 1.00 93.44 200 LYS A CA 1
ATOM 1665 C C . LYS A 1 200 ? 2.844 -1.152 -6.929 1.00 93.44 200 LYS A C 1
ATOM 1667 O O . LYS A 1 200 ? 2.438 -2.307 -6.856 1.00 93.44 200 LYS A O 1
ATOM 1672 N N . LEU A 1 201 ? 2.445 -0.186 -6.103 1.00 96.81 201 LEU A N 1
ATOM 1673 C CA . LEU A 1 201 ? 1.480 -0.397 -5.023 1.00 96.81 201 LEU A CA 1
ATOM 1674 C C . LEU A 1 201 ? 0.103 -0.783 -5.569 1.00 96.81 201 LEU A C 1
ATOM 1676 O O . LEU A 1 201 ? -0.453 -1.775 -5.111 1.00 96.81 201 LEU A O 1
ATOM 1680 N N . LYS A 1 202 ? -0.396 -0.105 -6.614 1.00 96.50 202 LYS A N 1
ATOM 1681 C CA . LYS A 1 202 ? -1.657 -0.465 -7.296 1.00 96.50 202 LYS A CA 1
ATOM 1682 C C . LYS A 1 202 ? -1.635 -1.891 -7.839 1.00 96.50 202 LYS A C 1
ATOM 1684 O O . LYS A 1 202 ? -2.601 -2.634 -7.691 1.00 96.50 202 LYS A O 1
ATOM 1689 N N . ARG A 1 203 ? -0.520 -2.295 -8.454 1.00 94.44 203 ARG A N 1
ATOM 1690 C CA . ARG A 1 203 ? -0.340 -3.668 -8.938 1.00 94.44 203 ARG A CA 1
ATOM 1691 C C . ARG A 1 203 ? -0.291 -4.676 -7.790 1.00 94.44 203 ARG A C 1
ATOM 1693 O O . ARG A 1 203 ? -0.823 -5.767 -7.932 1.00 94.44 203 ARG A O 1
ATOM 1700 N N . THR A 1 204 ? 0.370 -4.351 -6.685 1.00 94.44 204 THR A N 1
ATOM 1701 C CA . THR A 1 204 ? 0.393 -5.229 -5.509 1.00 94.44 204 THR A CA 1
ATOM 1702 C C . THR A 1 204 ? -1.005 -5.358 -4.905 1.00 94.44 204 THR A C 1
ATOM 1704 O O . THR A 1 204 ? -1.416 -6.469 -4.579 1.00 94.44 204 THR A O 1
ATOM 1707 N N . ASP A 1 205 ? -1.763 -4.258 -4.830 1.00 96.62 205 ASP A N 1
ATOM 1708 C CA . ASP A 1 205 ? -3.141 -4.224 -4.322 1.00 96.62 205 ASP A CA 1
ATOM 1709 C C . ASP A 1 205 ? -4.126 -5.081 -5.124 1.00 96.62 205 ASP A C 1
ATOM 1711 O O . ASP A 1 205 ? -5.132 -5.528 -4.577 1.00 96.62 205 ASP A O 1
ATOM 1715 N N . SER A 1 206 ? -3.823 -5.365 -6.395 1.00 94.31 206 SER A N 1
ATOM 1716 C CA . SER A 1 206 ? -4.672 -6.194 -7.254 1.00 94.31 206 SER A CA 1
ATOM 1717 C C . SER A 1 206 ? -4.464 -7.702 -7.093 1.00 94.31 206 SER A C 1
ATOM 1719 O O . SER A 1 206 ? -5.161 -8.480 -7.743 1.00 94.31 206 SER A O 1
ATOM 1721 N N . PHE A 1 207 ? -3.518 -8.143 -6.260 1.00 93.88 207 PHE A N 1
ATOM 1722 C CA . PHE A 1 207 ? -3.266 -9.565 -6.045 1.00 93.88 207 PHE A CA 1
ATOM 1723 C C . PHE A 1 207 ? -4.322 -10.224 -5.153 1.00 93.88 207 PHE A C 1
ATOM 1725 O O . PHE A 1 207 ? -4.626 -9.738 -4.067 1.00 93.88 207 PHE A O 1
ATOM 1732 N N . ASP A 1 208 ? -4.781 -11.412 -5.558 1.00 90.69 208 ASP A N 1
ATOM 1733 C CA . ASP A 1 208 ? -5.799 -12.197 -4.837 1.00 90.69 208 ASP A CA 1
ATOM 1734 C C . ASP A 1 208 ? -5.398 -12.573 -3.398 1.00 90.69 208 ASP A C 1
ATOM 1736 O O . ASP A 1 208 ? -6.252 -12.825 -2.548 1.00 90.69 208 ASP A O 1
ATOM 1740 N N . HIS A 1 209 ? -4.094 -12.646 -3.123 1.00 90.25 209 HIS A N 1
ATOM 1741 C CA . HIS A 1 209 ? -3.531 -13.086 -1.842 1.00 90.25 209 HIS A CA 1
ATOM 1742 C C . HIS A 1 209 ? -2.650 -12.017 -1.181 1.00 90.25 209 HIS A C 1
ATOM 1744 O O . HIS A 1 209 ? -1.681 -12.342 -0.500 1.00 90.25 209 HIS A O 1
ATOM 1750 N N . ILE A 1 210 ? -2.948 -10.739 -1.416 1.00 94.75 210 ILE A N 1
ATOM 1751 C CA . ILE A 1 210 ? -2.287 -9.621 -0.733 1.00 94.75 210 ILE A CA 1
ATOM 1752 C C . ILE A 1 210 ? -2.528 -9.672 0.799 1.00 94.75 210 ILE A C 1
ATOM 1754 O O . ILE A 1 210 ? -3.614 -10.085 1.216 1.00 94.75 210 ILE A O 1
ATOM 1758 N N . PRO A 1 211 ? -1.564 -9.256 1.653 1.00 96.38 211 PRO A N 1
ATOM 1759 C CA . PRO A 1 211 ? -1.795 -9.121 3.094 1.00 96.38 211 PRO A CA 1
ATOM 1760 C C . PRO A 1 211 ? -2.902 -8.133 3.469 1.00 96.38 211 PRO A C 1
ATOM 1762 O O . PRO A 1 211 ? -3.256 -7.218 2.716 1.00 96.38 211 PRO A O 1
ATOM 1765 N N . ASP A 1 212 ? -3.376 -8.279 4.705 1.00 96.81 212 ASP A N 1
ATOM 1766 C CA . ASP A 1 212 ? -4.247 -7.304 5.363 1.00 96.81 212 ASP A CA 1
ATOM 1767 C C . ASP A 1 212 ? -3.510 -5.979 5.569 1.00 96.81 212 ASP A C 1
ATOM 1769 O O . ASP A 1 212 ? -4.049 -4.911 5.278 1.00 96.81 212 ASP A O 1
ATOM 1773 N N . ILE A 1 213 ? -2.247 -6.069 5.999 1.00 98.19 213 ILE A N 1
ATOM 1774 C CA . ILE A 1 213 ? -1.352 -4.928 6.179 1.00 98.19 213 ILE A CA 1
ATOM 1775 C C . ILE A 1 213 ? -0.032 -5.222 5.465 1.00 98.19 213 ILE A C 1
ATOM 1777 O O . ILE A 1 213 ? 0.686 -6.166 5.811 1.00 98.19 213 ILE A O 1
ATOM 1781 N N . LEU A 1 214 ? 0.294 -4.401 4.470 1.00 98.38 214 LEU A N 1
ATOM 1782 C CA . LEU A 1 214 ? 1.625 -4.360 3.873 1.00 98.38 214 LEU A CA 1
ATOM 1783 C C . LEU A 1 214 ? 2.434 -3.271 4.572 1.00 98.38 214 LEU A C 1
ATOM 1785 O O . LEU A 1 214 ? 1.973 -2.141 4.683 1.00 98.38 214 LEU A O 1
ATOM 1789 N N . VAL A 1 215 ? 3.641 -3.599 5.012 1.00 98.31 215 VAL A N 1
ATOM 1790 C CA . VAL A 1 215 ? 4.547 -2.684 5.711 1.00 98.31 215 VAL A CA 1
ATOM 1791 C C . VAL A 1 215 ? 5.838 -2.594 4.917 1.00 98.31 215 VAL A C 1
ATOM 1793 O O . VAL A 1 215 ? 6.460 -3.616 4.641 1.00 98.31 215 VAL A O 1
ATOM 1796 N N . ASN A 1 216 ? 6.266 -1.391 4.563 1.00 97.94 216 ASN A N 1
ATOM 1797 C CA . ASN A 1 216 ? 7.577 -1.163 3.975 1.00 97.94 216 ASN A CA 1
ATOM 1798 C C . ASN A 1 216 ? 8.443 -0.395 4.963 1.00 97.94 216 ASN A C 1
ATOM 1800 O O . ASN A 1 216 ? 7.979 0.552 5.601 1.00 97.94 216 ASN A O 1
ATOM 1804 N N . SER A 1 217 ? 9.709 -0.777 5.071 1.00 96.56 217 SER A N 1
ATOM 1805 C CA . SER A 1 217 ? 10.646 -0.039 5.907 1.00 96.56 217 SER A CA 1
ATOM 1806 C C . SER A 1 217 ? 10.809 1.409 5.454 1.00 96.56 217 SER A C 1
ATOM 1808 O O . SER A 1 217 ? 10.531 1.784 4.305 1.00 96.56 217 SER A O 1
ATOM 1810 N N . GLU A 1 218 ? 11.365 2.201 6.355 1.00 95.88 218 GLU A N 1
ATOM 1811 C CA . GLU A 1 218 ? 11.925 3.500 6.019 1.00 95.88 218 GLU A CA 1
ATOM 1812 C C . GLU A 1 218 ? 13.070 3.340 4.995 1.00 95.88 218 GLU A C 1
ATOM 1814 O O . GLU A 1 218 ? 13.701 2.274 4.912 1.00 95.88 218 GLU A O 1
ATOM 1819 N N . TYR A 1 219 ? 13.267 4.361 4.155 1.00 96.00 219 TYR A N 1
ATOM 1820 C CA . TYR A 1 219 ? 14.356 4.440 3.183 1.00 96.00 219 TYR A CA 1
ATOM 1821 C C . TYR A 1 219 ? 15.185 5.690 3.465 1.00 96.00 219 TYR A C 1
ATOM 1823 O O . TYR A 1 219 ? 14.790 6.810 3.136 1.00 96.00 219 TYR A O 1
ATOM 1831 N N . ASP A 1 220 ? 16.362 5.461 4.037 1.00 94.00 220 ASP A N 1
ATOM 1832 C CA . ASP A 1 220 ? 17.357 6.487 4.283 1.00 94.00 220 ASP A CA 1
ATOM 1833 C C . ASP A 1 220 ? 18.056 6.846 2.965 1.00 94.00 220 ASP A C 1
ATOM 1835 O O . ASP A 1 220 ? 18.966 6.157 2.498 1.00 94.00 220 ASP A O 1
ATOM 1839 N N . ILE A 1 221 ? 17.604 7.943 2.356 1.00 92.75 221 ILE A N 1
ATOM 1840 C CA . ILE A 1 221 ? 18.142 8.464 1.094 1.00 92.75 221 ILE A CA 1
ATOM 1841 C C . ILE A 1 221 ? 19.592 8.937 1.260 1.00 92.75 221 ILE A C 1
ATOM 1843 O O . ILE A 1 221 ? 20.364 8.862 0.306 1.00 92.75 221 ILE A O 1
ATOM 1847 N N . GLU A 1 222 ? 19.971 9.446 2.438 1.00 93.44 222 GLU A N 1
ATOM 1848 C CA . GLU A 1 222 ? 21.312 9.999 2.655 1.00 93.44 222 GLU A CA 1
ATOM 1849 C C . GLU A 1 222 ? 22.374 8.898 2.613 1.00 93.44 222 GLU A C 1
ATOM 1851 O O . GLU A 1 222 ? 23.450 9.102 2.045 1.00 93.44 222 GLU A O 1
ATOM 1856 N N . ASN A 1 223 ? 22.048 7.729 3.170 1.00 92.19 223 ASN A N 1
ATOM 1857 C CA . ASN A 1 223 ? 22.937 6.568 3.201 1.00 92.19 223 ASN A CA 1
ATOM 1858 C C . ASN A 1 223 ? 22.647 5.533 2.096 1.00 92.19 223 ASN A C 1
ATOM 1860 O O . ASN A 1 223 ? 23.434 4.608 1.914 1.00 92.19 223 ASN A O 1
ATOM 1864 N N . ASP A 1 224 ? 21.567 5.709 1.327 1.00 91.38 224 ASP A N 1
ATOM 1865 C CA . ASP A 1 224 ? 21.039 4.734 0.360 1.00 91.38 224 ASP A CA 1
ATOM 1866 C C . ASP A 1 224 ? 20.724 3.363 1.000 1.00 91.38 224 ASP A C 1
ATOM 1868 O O . ASP A 1 224 ? 20.977 2.296 0.431 1.00 91.38 224 ASP A O 1
ATOM 1872 N N . GLU A 1 225 ? 20.146 3.392 2.204 1.00 91.38 225 GLU A N 1
ATOM 1873 C CA . GLU A 1 225 ? 19.893 2.208 3.028 1.00 91.38 225 GLU A CA 1
ATOM 1874 C C . GLU A 1 225 ? 18.403 2.008 3.322 1.00 91.38 225 GLU A C 1
ATOM 1876 O O . GLU A 1 225 ? 17.647 2.944 3.570 1.00 91.38 225 GLU A O 1
ATOM 1881 N N . VAL A 1 226 ? 17.978 0.745 3.326 1.00 93.69 226 VAL A N 1
ATOM 1882 C CA . VAL A 1 226 ? 16.653 0.327 3.800 1.00 93.69 226 VAL A CA 1
ATOM 1883 C C . VAL A 1 226 ? 16.810 -0.497 5.068 1.00 93.69 226 VAL A C 1
ATOM 1885 O O . VAL A 1 226 ? 17.772 -1.256 5.207 1.00 93.69 226 VAL A O 1
ATOM 1888 N N . TYR A 1 227 ? 15.846 -0.406 5.978 1.00 92.88 227 TYR A N 1
ATOM 1889 C CA . TYR A 1 227 ? 15.893 -1.171 7.222 1.00 92.88 227 TYR A CA 1
ATOM 1890 C C . TYR A 1 227 ? 15.275 -2.556 7.022 1.00 92.88 227 TYR A C 1
ATOM 1892 O O . TYR A 1 227 ? 14.069 -2.704 6.837 1.00 92.88 227 TYR A O 1
ATOM 1900 N N . ALA A 1 228 ? 16.112 -3.593 7.020 1.00 92.56 228 ALA A N 1
ATOM 1901 C CA . ALA A 1 228 ? 15.638 -4.966 6.910 1.00 92.56 228 ALA A CA 1
ATOM 1902 C C . ALA A 1 228 ? 14.847 -5.377 8.165 1.00 92.56 228 ALA A C 1
ATOM 1904 O O . ALA A 1 228 ? 15.264 -5.120 9.292 1.00 92.56 228 ALA A O 1
ATOM 1905 N N . PHE A 1 229 ? 13.728 -6.069 7.966 1.00 92.50 229 PHE A N 1
ATOM 1906 C CA . PHE A 1 229 ? 12.959 -6.727 9.026 1.00 92.50 229 PHE A CA 1
ATOM 1907 C C . PHE A 1 229 ? 13.474 -8.142 9.336 1.00 92.50 229 PHE A C 1
ATOM 1909 O O . PHE A 1 229 ? 12.922 -8.834 10.189 1.00 92.50 229 PHE A O 1
ATOM 1916 N N . GLU A 1 230 ? 14.524 -8.582 8.644 1.00 87.50 230 GLU A N 1
ATOM 1917 C CA . GLU A 1 230 ? 15.185 -9.870 8.834 1.00 87.50 230 GLU A CA 1
ATOM 1918 C C . GLU A 1 230 ? 16.657 -9.696 9.231 1.00 87.50 230 GLU A C 1
ATOM 1920 O O . GLU A 1 230 ? 17.259 -8.648 9.020 1.00 87.50 230 GLU A O 1
ATOM 1925 N N . GLU A 1 231 ? 17.261 -10.747 9.787 1.00 83.19 231 GLU A N 1
ATOM 1926 C CA . GLU A 1 231 ? 18.644 -10.718 10.295 1.00 83.19 231 GLU A CA 1
ATOM 1927 C C . GLU A 1 231 ? 19.719 -10.766 9.184 1.00 83.19 231 GLU A C 1
ATOM 1929 O O . GLU A 1 231 ? 20.912 -10.911 9.466 1.00 83.19 231 GLU A O 1
ATOM 1934 N N . LEU A 1 232 ? 19.320 -10.700 7.909 1.00 81.00 232 LEU A N 1
ATOM 1935 C CA . LEU A 1 232 ? 20.222 -10.824 6.766 1.00 81.00 232 LEU A CA 1
ATOM 1936 C C . LEU A 1 232 ? 20.832 -9.472 6.375 1.00 81.00 232 LEU A C 1
ATOM 1938 O O . LEU A 1 232 ? 20.187 -8.433 6.416 1.00 81.00 232 LEU A O 1
ATOM 1942 N N . ILE A 1 233 ? 22.098 -9.508 5.944 1.00 74.56 233 ILE A N 1
ATOM 1943 C CA . ILE A 1 233 ? 22.851 -8.314 5.512 1.00 74.56 233 ILE A CA 1
ATOM 1944 C C . ILE A 1 233 ? 22.336 -7.785 4.164 1.00 74.56 233 ILE A C 1
ATOM 1946 O O . ILE A 1 233 ? 22.382 -6.588 3.901 1.00 74.56 233 ILE A O 1
ATOM 1950 N N . GLY A 1 234 ? 21.884 -8.682 3.285 1.00 78.00 234 GLY A N 1
ATOM 1951 C CA . GLY A 1 234 ? 21.256 -8.314 2.020 1.00 78.00 234 GLY A CA 1
ATOM 1952 C C . GLY A 1 234 ? 19.749 -8.206 2.203 1.00 78.00 234 GLY A C 1
ATOM 1953 O O . GLY A 1 234 ? 19.151 -9.118 2.761 1.00 78.00 234 GLY A O 1
ATOM 1954 N N . SER A 1 235 ? 19.159 -7.124 1.701 1.00 81.69 235 SER A N 1
ATOM 1955 C CA . SER A 1 235 ? 17.725 -6.855 1.788 1.00 81.69 235 SER A CA 1
ATOM 1956 C C . SER A 1 235 ? 17.135 -6.644 0.398 1.00 81.69 235 SER A C 1
ATOM 1958 O O . SER A 1 235 ? 17.770 -6.053 -0.478 1.00 81.69 235 SER A O 1
ATOM 1960 N N . HIS A 1 236 ? 15.929 -7.157 0.183 1.00 83.00 236 HIS A N 1
ATOM 1961 C CA . HIS A 1 236 ? 15.184 -7.013 -1.062 1.00 83.00 236 HIS A CA 1
ATOM 1962 C C . HIS A 1 236 ? 13.683 -7.190 -0.832 1.00 83.00 236 HIS A C 1
ATOM 1964 O O . HIS A 1 236 ? 13.253 -7.733 0.183 1.00 83.00 236 HIS A O 1
ATOM 1970 N N . GLY A 1 237 ? 12.884 -6.848 -1.838 1.00 84.75 237 GLY A N 1
ATOM 1971 C CA . GLY A 1 237 ? 11.464 -7.201 -1.903 1.00 84.75 237 GLY A CA 1
ATOM 1972 C C . GLY A 1 237 ? 10.535 -6.043 -1.562 1.00 84.75 237 GLY A C 1
ATOM 1973 O O . GLY A 1 237 ? 9.451 -5.975 -2.136 1.00 84.75 237 GLY A O 1
ATOM 1974 N N . GLY A 1 238 ? 10.968 -5.113 -0.709 1.00 91.88 238 GLY A N 1
ATOM 1975 C CA . GLY A 1 238 ? 10.287 -3.836 -0.510 1.00 91.88 238 GLY A CA 1
ATOM 1976 C C . GLY A 1 238 ? 10.676 -2.791 -1.556 1.00 91.88 238 GLY A C 1
ATOM 1977 O O . GLY A 1 238 ? 11.269 -3.087 -2.592 1.00 91.88 238 GLY A O 1
ATOM 1978 N N . ALA A 1 239 ? 10.328 -1.542 -1.281 1.00 94.25 239 ALA A N 1
ATOM 1979 C CA . ALA A 1 239 ? 10.734 -0.369 -2.037 1.00 94.25 239 ALA A CA 1
ATOM 1980 C C . ALA A 1 239 ? 11.917 0.336 -1.355 1.00 94.25 239 ALA A C 1
ATOM 1982 O O . ALA A 1 239 ? 12.087 0.232 -0.139 1.00 94.25 239 ALA A O 1
ATOM 1983 N N . GLY A 1 240 ? 12.698 1.090 -2.135 1.00 93.69 240 GLY A N 1
ATOM 1984 C CA . GLY A 1 240 ? 13.837 1.879 -1.646 1.00 93.69 240 GLY A CA 1
ATOM 1985 C C . GLY A 1 240 ? 15.188 1.236 -1.958 1.00 93.69 240 GLY A C 1
ATOM 1986 O O . GLY A 1 240 ? 15.258 0.041 -2.241 1.00 93.69 240 GLY A O 1
ATOM 1987 N N . GLY A 1 241 ? 16.255 2.033 -1.929 1.00 90.94 241 GLY A N 1
ATOM 1988 C CA . GLY A 1 241 ? 17.634 1.590 -2.153 1.00 90.94 241 GLY A CA 1
ATOM 1989 C C . GLY A 1 241 ? 17.971 1.183 -3.593 1.00 90.94 241 GLY A C 1
ATOM 1990 O O . GLY A 1 241 ? 17.248 1.480 -4.549 1.00 90.94 241 GLY A O 1
ATOM 1991 N N . ASN A 1 242 ? 19.063 0.428 -3.739 1.00 86.44 242 ASN A N 1
ATOM 1992 C CA . ASN A 1 242 ? 19.652 0.028 -5.025 1.00 86.44 242 ASN A CA 1
ATOM 1993 C C . ASN A 1 242 ? 18.739 -0.791 -5.962 1.00 86.44 242 ASN A C 1
ATOM 1995 O O . ASN A 1 242 ? 18.932 -0.786 -7.178 1.00 86.44 242 ASN A O 1
ATOM 1999 N N . GLN A 1 243 ? 17.706 -1.460 -5.439 1.00 85.69 243 GLN A N 1
ATOM 2000 C CA . GLN A 1 243 ? 16.710 -2.186 -6.252 1.00 85.69 243 GLN A CA 1
ATOM 2001 C C . GLN A 1 243 ? 15.853 -1.263 -7.146 1.00 85.69 243 GLN A C 1
ATOM 2003 O O . GLN A 1 243 ? 15.085 -1.743 -7.980 1.00 85.69 243 GLN A O 1
ATOM 2008 N N . GLN A 1 244 ? 15.997 0.059 -7.007 1.00 85.25 244 GLN A N 1
ATOM 2009 C CA . GLN A 1 244 ? 15.375 1.062 -7.873 1.00 85.25 244 GLN A CA 1
ATOM 2010 C C . GLN A 1 244 ? 16.088 1.264 -9.219 1.00 85.25 244 GLN A C 1
ATOM 2012 O O . GLN A 1 244 ? 15.512 1.899 -10.100 1.00 85.25 244 GLN A O 1
ATOM 2017 N N . TYR A 1 245 ? 17.287 0.701 -9.415 1.00 86.31 245 TYR A N 1
ATOM 2018 C CA . TYR A 1 245 ? 18.105 0.904 -10.617 1.00 86.31 245 TYR A CA 1
ATOM 2019 C C . TYR A 1 245 ? 18.245 -0.382 -11.453 1.00 86.31 245 TYR A C 1
ATOM 2021 O O . TYR A 1 245 ? 19.328 -0.974 -11.515 1.00 86.31 245 TYR A O 1
ATOM 2029 N N . PRO A 1 246 ? 17.166 -0.868 -12.097 1.00 87.62 246 PRO A N 1
ATOM 2030 C CA . PRO A 1 246 ? 17.257 -2.031 -12.967 1.00 87.62 246 PRO A CA 1
ATOM 2031 C C . PRO A 1 246 ? 18.028 -1.694 -14.249 1.00 87.62 246 PRO A C 1
ATOM 2033 O O . PRO A 1 246 ? 17.957 -0.582 -14.769 1.00 87.62 246 PRO A O 1
ATOM 2036 N N . PHE A 1 247 ? 18.705 -2.691 -14.816 1.00 89.56 247 PHE A N 1
ATOM 2037 C CA . PHE A 1 247 ? 19.240 -2.615 -16.173 1.00 89.56 247 PHE A CA 1
ATOM 2038 C C . PHE A 1 247 ? 18.855 -3.866 -16.961 1.00 89.56 247 PHE A C 1
ATOM 2040 O O . PHE A 1 247 ? 18.697 -4.953 -16.404 1.00 89.56 247 PHE A O 1
ATOM 2047 N N . ILE A 1 248 ? 18.716 -3.709 -18.275 1.00 90.19 248 ILE A N 1
ATOM 2048 C CA . ILE A 1 248 ? 18.448 -4.803 -19.209 1.00 90.19 248 ILE A CA 1
ATOM 2049 C C . ILE A 1 248 ? 19.480 -4.711 -20.328 1.00 90.19 248 ILE A C 1
ATOM 2051 O O . ILE A 1 248 ? 19.733 -3.634 -20.862 1.00 90.19 248 ILE A O 1
ATOM 2055 N N . LEU A 1 249 ? 20.076 -5.847 -20.685 1.00 93.19 249 LEU A N 1
ATOM 2056 C CA . LEU A 1 249 ? 20.980 -5.969 -21.824 1.00 93.19 249 LEU A CA 1
ATOM 2057 C C . LEU A 1 249 ? 20.282 -6.765 -22.929 1.00 93.19 249 LEU A C 1
ATOM 2059 O O . LEU A 1 249 ? 19.849 -7.892 -22.693 1.00 93.19 249 LEU A O 1
ATOM 2063 N N . TYR A 1 250 ? 20.201 -6.197 -24.130 1.00 93.19 250 TYR A N 1
ATOM 2064 C CA . TYR A 1 250 ? 19.606 -6.841 -25.301 1.00 93.19 250 TYR A CA 1
ATOM 2065 C C . TYR A 1 250 ? 20.367 -6.462 -26.593 1.00 93.19 250 TYR A C 1
ATOM 2067 O O . TYR A 1 250 ? 21.119 -5.483 -26.589 1.00 93.19 250 TYR A O 1
ATOM 2075 N N . PRO A 1 251 ? 20.255 -7.248 -27.685 1.00 94.00 251 PRO A N 1
ATOM 2076 C CA . PRO A 1 251 ? 20.903 -6.945 -28.963 1.00 94.00 251 PRO A CA 1
ATOM 2077 C C . PRO A 1 251 ? 20.518 -5.573 -29.531 1.00 94.00 251 PRO A C 1
ATOM 2079 O O . PRO A 1 251 ? 19.355 -5.192 -29.516 1.00 94.00 251 PRO A O 1
ATOM 2082 N N . ASN A 1 252 ? 21.485 -4.845 -30.095 1.00 92.62 252 ASN A N 1
ATOM 2083 C CA . ASN A 1 252 ? 21.274 -3.475 -30.588 1.00 92.62 252 ASN A CA 1
ATOM 2084 C C . ASN A 1 252 ? 20.293 -3.364 -31.778 1.00 92.62 252 ASN A C 1
ATOM 2086 O O . ASN A 1 252 ? 19.904 -2.264 -32.151 1.00 92.62 252 ASN A O 1
ATOM 2090 N N . ASP A 1 253 ? 19.942 -4.476 -32.423 1.00 91.38 253 ASP A N 1
ATOM 2091 C CA . ASP A 1 253 ? 18.971 -4.532 -33.519 1.00 91.38 253 ASP A CA 1
ATOM 2092 C C . ASP A 1 253 ? 17.531 -4.835 -33.061 1.00 91.38 253 ASP A C 1
ATOM 2094 O O . ASP A 1 253 ? 16.625 -4.877 -33.899 1.00 91.38 253 ASP A O 1
ATOM 2098 N N . TRP A 1 254 ? 17.309 -5.047 -31.759 1.00 93.00 254 TRP A N 1
ATOM 2099 C CA . TRP A 1 254 ? 15.977 -5.177 -31.164 1.00 93.00 254 TRP A CA 1
ATOM 2100 C C . TRP A 1 254 ? 15.418 -3.807 -30.798 1.00 93.00 254 TRP A C 1
ATOM 2102 O O . TRP A 1 254 ? 16.170 -2.891 -30.466 1.00 93.00 254 TRP A O 1
ATOM 2112 N N .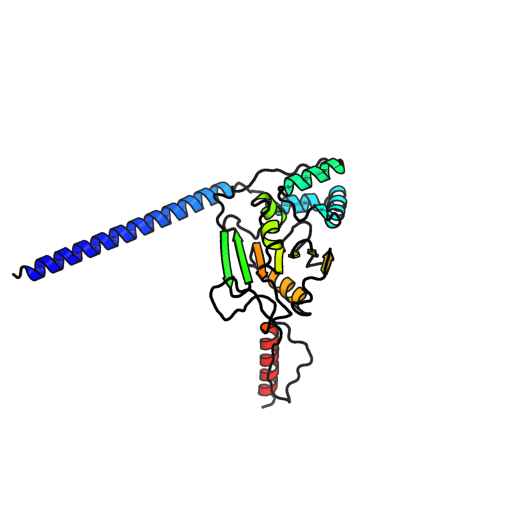 ASN A 1 255 ? 14.092 -3.674 -30.840 1.00 88.75 255 ASN A N 1
ATOM 2113 C CA . ASN A 1 255 ? 13.436 -2.391 -30.615 1.00 88.75 255 ASN A CA 1
ATOM 2114 C C . ASN A 1 255 ? 12.651 -2.361 -29.301 1.00 88.75 255 ASN A C 1
ATOM 2116 O O . ASN A 1 255 ? 11.678 -3.103 -29.153 1.00 88.75 255 ASN A O 1
ATOM 2120 N N . LEU A 1 256 ? 13.049 -1.482 -28.379 1.00 88.50 256 LEU A N 1
ATOM 2121 C CA . LEU A 1 256 ? 12.365 -1.252 -27.109 1.00 88.50 256 LEU A CA 1
ATOM 2122 C C . LEU A 1 256 ? 11.741 0.150 -27.091 1.00 88.50 256 LEU A C 1
ATOM 2124 O O . LEU A 1 256 ? 12.327 1.090 -26.562 1.00 88.50 256 LEU A O 1
ATOM 2128 N N . ASP A 1 257 ? 10.561 0.279 -27.699 1.00 83.56 257 ASP A N 1
ATOM 2129 C CA . ASP A 1 257 ? 9.838 1.560 -27.784 1.00 83.56 257 ASP A CA 1
ATOM 2130 C C . ASP A 1 257 ? 9.049 1.895 -26.507 1.00 83.56 257 ASP A C 1
ATOM 2132 O O . ASP A 1 257 ? 8.766 3.063 -26.243 1.00 83.56 257 ASP A O 1
ATOM 2136 N N . GLU A 1 258 ? 8.664 0.880 -25.728 1.00 84.12 258 GLU A N 1
ATOM 2137 C CA . GLU A 1 258 ? 7.822 1.026 -24.537 1.00 84.12 258 GLU A CA 1
ATOM 2138 C C . GLU A 1 258 ? 8.636 0.847 -23.250 1.00 84.12 258 GLU A C 1
ATOM 2140 O O . GLU A 1 258 ? 9.529 -0.002 -23.167 1.00 84.12 258 GLU A O 1
ATOM 2145 N N . GLU A 1 259 ? 8.300 1.627 -22.220 1.00 86.88 259 GLU A N 1
ATOM 2146 C CA . GLU A 1 259 ? 8.883 1.468 -20.888 1.00 86.88 259 GLU A CA 1
ATOM 2147 C C . GLU A 1 259 ? 8.538 0.086 -20.309 1.00 86.88 259 GLU A C 1
ATOM 2149 O O . GLU A 1 259 ? 7.381 -0.347 -20.288 1.00 86.88 259 GLU A O 1
ATOM 2154 N N . ILE A 1 260 ? 9.550 -0.625 -19.802 1.00 89.06 260 ILE A N 1
ATOM 2155 C CA . ILE A 1 260 ? 9.340 -1.929 -19.172 1.00 89.06 260 ILE A CA 1
ATOM 2156 C C . ILE A 1 260 ? 8.929 -1.738 -17.718 1.00 89.06 260 ILE A C 1
ATOM 2158 O O . ILE A 1 260 ? 9.754 -1.511 -16.834 1.00 89.06 260 ILE A O 1
ATOM 2162 N N . PHE A 1 261 ? 7.640 -1.939 -17.468 1.00 88.31 261 PHE A N 1
ATOM 2163 C CA . PHE A 1 261 ? 7.092 -1.987 -16.123 1.00 88.31 261 PHE A CA 1
ATOM 2164 C C . PHE A 1 261 ? 6.929 -3.431 -15.622 1.00 88.31 261 PHE A C 1
ATOM 2166 O O . PHE A 1 261 ? 6.060 -4.182 -16.067 1.00 88.31 261 PHE A O 1
ATOM 2173 N N . GLY A 1 262 ? 7.758 -3.816 -14.649 1.00 87.25 262 GLY A N 1
ATOM 2174 C CA . GLY A 1 262 ? 7.684 -5.117 -13.980 1.00 87.25 262 GLY A CA 1
ATOM 2175 C C . GLY A 1 262 ? 8.222 -6.300 -14.799 1.00 87.25 262 GLY A C 1
ATOM 2176 O O . GLY A 1 262 ? 8.433 -6.234 -16.009 1.00 87.25 262 GLY A O 1
ATOM 2177 N N . ALA A 1 263 ? 8.446 -7.424 -14.112 1.00 88.94 263 ALA A N 1
ATOM 2178 C CA . ALA A 1 263 ? 9.088 -8.609 -14.692 1.00 88.94 263 ALA A CA 1
ATOM 2179 C C . ALA A 1 263 ? 8.288 -9.257 -15.841 1.00 88.94 263 ALA A C 1
ATOM 2181 O O . ALA A 1 263 ? 8.868 -9.856 -16.744 1.00 88.94 263 ALA A O 1
ATOM 2182 N N . GLU A 1 264 ? 6.961 -9.123 -15.839 1.00 91.25 264 GLU A N 1
ATOM 2183 C CA . GLU A 1 264 ? 6.107 -9.655 -16.906 1.00 91.25 264 GLU A CA 1
ATOM 2184 C C . GLU A 1 264 ? 6.373 -8.959 -18.248 1.00 91.25 264 GLU A C 1
ATOM 2186 O O . GLU A 1 264 ? 6.461 -9.621 -19.285 1.00 91.25 264 GLU A O 1
ATOM 2191 N N . ASN A 1 265 ? 6.564 -7.638 -18.235 1.00 92.12 265 ASN A N 1
ATOM 2192 C CA . ASN A 1 265 ? 6.850 -6.881 -19.450 1.00 92.12 265 ASN A CA 1
ATOM 2193 C C . ASN A 1 265 ? 8.264 -7.166 -19.966 1.00 92.12 265 ASN A C 1
ATOM 2195 O O . ASN A 1 265 ? 8.452 -7.221 -21.179 1.00 92.12 265 ASN A O 1
ATOM 2199 N N . VAL A 1 266 ? 9.223 -7.459 -19.074 1.00 93.88 266 VAL A N 1
ATOM 2200 C CA . VAL A 1 266 ? 10.537 -7.994 -19.477 1.00 93.88 266 VAL A CA 1
ATOM 2201 C C . VAL A 1 266 ? 10.334 -9.275 -20.289 1.00 93.88 266 VAL A C 1
ATOM 2203 O O . VAL A 1 266 ? 10.813 -9.377 -21.414 1.00 93.88 266 VAL A O 1
ATOM 2206 N N . TYR A 1 267 ? 9.582 -10.242 -19.755 1.00 94.56 267 TYR A N 1
ATOM 2207 C CA . TYR A 1 267 ? 9.329 -11.507 -20.447 1.00 94.56 267 TYR A CA 1
ATOM 2208 C C . TYR A 1 267 ? 8.661 -11.298 -21.813 1.00 94.56 267 TYR A C 1
ATOM 2210 O O . TYR A 1 267 ? 9.140 -11.833 -22.813 1.00 94.56 267 TYR A O 1
ATOM 2218 N N . LYS A 1 268 ? 7.595 -10.489 -21.875 1.00 93.88 268 LYS A N 1
ATOM 2219 C CA . LYS A 1 268 ? 6.883 -10.185 -23.127 1.00 93.88 268 LYS A CA 1
ATOM 2220 C C . LYS A 1 268 ? 7.802 -9.551 -24.171 1.00 93.88 268 LYS A C 1
ATOM 2222 O O . LYS A 1 268 ? 7.754 -9.957 -25.330 1.00 93.88 268 LYS A O 1
ATOM 2227 N N . PHE A 1 269 ? 8.654 -8.612 -23.758 1.00 94.69 269 PHE A N 1
ATOM 2228 C CA . PHE A 1 269 ? 9.637 -7.978 -24.635 1.00 94.69 269 PHE A CA 1
ATOM 2229 C C . PHE A 1 269 ? 10.606 -9.006 -25.232 1.00 94.69 269 PHE A C 1
ATOM 2231 O O . PHE A 1 269 ? 10.691 -9.136 -26.454 1.00 94.69 269 PHE A O 1
ATOM 2238 N N . PHE A 1 270 ? 11.282 -9.791 -24.386 1.00 94.75 270 PHE A N 1
ATOM 2239 C CA . PHE A 1 270 ? 12.257 -10.780 -24.855 1.00 94.75 270 PHE A CA 1
ATOM 2240 C C . PHE A 1 270 ? 11.611 -11.847 -25.742 1.00 94.75 270 PHE A C 1
ATOM 2242 O O . PHE A 1 270 ? 12.151 -12.167 -26.799 1.00 94.75 270 PHE A O 1
ATOM 2249 N N . MET A 1 271 ? 10.445 -12.370 -25.357 1.00 94.75 271 MET A N 1
ATOM 2250 C CA . MET A 1 271 ? 9.738 -13.364 -26.165 1.00 94.75 271 MET A CA 1
ATOM 2251 C C . MET A 1 271 ? 9.313 -12.805 -27.523 1.00 94.75 271 MET A C 1
ATOM 2253 O O . MET A 1 271 ? 9.541 -13.456 -28.542 1.00 94.75 271 MET A O 1
ATOM 2257 N N . GLY A 1 272 ? 8.765 -11.587 -27.557 1.00 93.62 272 GLY A N 1
ATOM 2258 C CA . GLY A 1 272 ? 8.354 -10.939 -28.801 1.00 93.62 272 GLY A CA 1
ATOM 2259 C C . GLY A 1 272 ? 9.518 -10.727 -29.771 1.00 93.62 272 GLY A C 1
ATOM 2260 O O . GLY A 1 272 ? 9.399 -11.023 -30.962 1.00 93.62 272 GLY A O 1
ATOM 2261 N N . GLU A 1 273 ? 10.670 -10.267 -29.283 1.00 93.56 273 GLU A N 1
ATOM 2262 C CA . GLU A 1 273 ? 11.856 -10.073 -30.125 1.00 93.56 273 GLU A CA 1
ATOM 2263 C C . GLU A 1 273 ? 12.505 -11.399 -30.556 1.00 93.56 273 GLU A C 1
ATOM 2265 O O . GLU A 1 273 ? 12.965 -11.533 -31.699 1.00 93.56 273 GLU A O 1
ATOM 2270 N N . MET A 1 274 ? 12.490 -12.417 -29.690 1.00 93.25 274 MET A N 1
ATOM 2271 C CA . MET A 1 274 ? 12.962 -13.762 -30.027 1.00 93.25 274 MET A CA 1
ATOM 2272 C C . MET A 1 274 ? 12.125 -14.390 -31.146 1.00 93.25 274 MET A C 1
ATOM 2274 O O . MET A 1 274 ? 12.693 -14.918 -32.103 1.00 93.25 274 MET A O 1
ATOM 2278 N N . GLU A 1 275 ? 10.795 -14.290 -31.090 1.00 93.69 275 GLU A N 1
ATOM 2279 C CA . GLU A 1 275 ? 9.906 -14.785 -32.150 1.00 93.69 275 GLU A CA 1
ATOM 2280 C C . GLU A 1 275 ? 10.145 -14.070 -33.485 1.00 93.69 275 GLU A C 1
ATOM 2282 O O . GLU A 1 275 ? 10.278 -14.720 -34.527 1.00 93.69 275 GLU A O 1
ATOM 2287 N N . LYS A 1 276 ? 10.283 -12.735 -33.472 1.00 91.69 276 LYS A N 1
ATOM 2288 C CA . LYS A 1 276 ? 10.646 -11.959 -34.673 1.00 91.69 276 LYS A CA 1
ATOM 2289 C C . LYS A 1 276 ? 11.975 -12.432 -35.258 1.00 91.69 276 LYS A C 1
ATOM 2291 O O . LYS A 1 276 ? 12.091 -12.579 -36.472 1.00 91.69 276 LYS A O 1
ATOM 2296 N N . SER A 1 277 ? 12.965 -12.682 -34.406 1.00 87.94 277 SER A N 1
ATOM 2297 C CA . SER A 1 277 ? 14.300 -13.129 -34.810 1.00 87.94 277 SER A CA 1
ATOM 2298 C C . SER A 1 277 ? 14.287 -14.539 -35.408 1.00 87.94 277 SER A C 1
ATOM 2300 O O . SER A 1 277 ? 14.995 -14.799 -36.382 1.00 87.94 277 SER A O 1
ATOM 2302 N N . TRP A 1 278 ? 13.461 -15.443 -34.873 1.00 89.44 278 TRP A N 1
ATOM 2303 C CA . TRP A 1 278 ? 13.281 -16.788 -35.424 1.00 89.44 278 TRP A CA 1
ATOM 2304 C C . TRP A 1 278 ? 12.585 -16.784 -36.782 1.00 89.44 278 TRP A C 1
ATOM 2306 O O . TRP A 1 278 ? 13.010 -17.517 -37.667 1.00 89.44 278 TRP A O 1
ATOM 2316 N N . ASN A 1 279 ? 11.573 -15.935 -36.968 1.00 84.69 279 ASN A N 1
ATOM 2317 C CA . ASN A 1 279 ? 10.812 -15.848 -38.219 1.00 84.69 279 ASN A CA 1
ATOM 2318 C C . ASN A 1 279 ? 11.570 -15.149 -39.364 1.00 84.69 279 ASN A C 1
ATOM 2320 O O . ASN A 1 279 ? 11.126 -15.187 -40.509 1.00 84.69 279 ASN A O 1
ATOM 2324 N N . ARG A 1 280 ? 12.694 -14.481 -39.070 1.00 77.31 280 ARG A N 1
ATOM 2325 C CA . ARG A 1 280 ? 13.592 -13.878 -40.073 1.00 77.31 280 ARG A CA 1
ATOM 2326 C C . ARG A 1 280 ? 14.609 -14.874 -40.656 1.00 77.31 280 ARG A C 1
ATOM 2328 O O . ARG A 1 280 ? 15.337 -14.493 -41.572 1.00 77.31 280 ARG A O 1
ATOM 2335 N N . LYS A 1 281 ? 14.697 -16.096 -40.116 1.00 56.00 281 LYS A N 1
ATOM 2336 C CA . LYS A 1 281 ? 15.540 -17.190 -40.630 1.00 56.00 281 LYS A CA 1
ATOM 2337 C C . LYS A 1 281 ? 14.760 -18.091 -41.575 1.00 56.00 281 LYS A C 1
ATOM 2339 O O . LYS A 1 281 ? 15.392 -18.552 -42.549 1.00 56.00 281 LYS A O 1
#

Secondary structure (DSSP, 8-state):
--HHHHHHHHHHHHHHHHHHHHHHHHHHHHHHHHHHHHHHHHHHTT--S-HHHHHHHHHTSHHHHHHHHHHTT-GGGSS--S-HHHHHHHHHHHTT---------SS-TTT--EEEEEETTEEEEEETTSSSPPBHHHHHHHSTTHHHHHHT-TTEEEEEEE-SSSSEEEEETTEEEETTTTEEES--TTGGG-TTHHHHHHHHHT-TT--SEEEEE-EETTTTEE--SSS-SS--SSSSGGGG-------TTS---S---HHHHHHHHHHHHHHHHHHT-

Radius of gyration: 26.31 Å; chains: 1; bounding box: 55×82×68 Å